Protein AF-A0A8B7PPU8-F1 (afdb_monomer_lite)

Foldseek 3Di:
DVQCVVWKDFALVQDPDPVVVVVVDDDDDDLLPQHDDLQACPFAQQHPDLPTQGRMATPPNFSNVNGNPHPPDGAPSRVLSVCSVVVVQVVCCVVLVVPSDALAPPSWTQDNVRFTDEAQQFDDRRSPDRNDHNVVSCCCVPAVVADEAADAQDKDWDPPAQWDDAQDWHKGKYKDFADFQKKKKKFWQDAAFDDQDPVRGPPAKWKWKDLERNDSDIDTDHGRRDDHGDMDIRPGGIIMITITHHRTDRHRTTIIGMHMDGDPDD

Structure (mmCIF, N/CA/C/O backbone):
data_AF-A0A8B7PPU8-F1
#
_entry.id   AF-A0A8B7PPU8-F1
#
loop_
_atom_site.group_PDB
_atom_site.id
_atom_site.type_symbol
_atom_site.label_atom_id
_atom_site.label_alt_id
_atom_site.label_comp_id
_atom_site.label_asym_id
_atom_site.label_entity_id
_atom_site.label_seq_id
_atom_site.pdbx_PDB_ins_code
_atom_site.Cartn_x
_atom_site.Cartn_y
_atom_site.Cartn_z
_atom_site.occupancy
_atom_site.B_iso_or_equiv
_atom_site.auth_seq_id
_atom_site.auth_comp_id
_atom_site.auth_asym_id
_atom_site.auth_atom_id
_atom_site.pdbx_PDB_model_num
ATOM 1 N N . MET A 1 1 ? -10.905 2.002 -19.572 1.00 50.41 1 MET A N 1
ATOM 2 C CA . MET A 1 1 ? -9.562 1.649 -19.120 1.00 50.41 1 MET A CA 1
ATOM 3 C C . MET A 1 1 ? -9.646 0.197 -18.734 1.00 50.41 1 MET A C 1
ATOM 5 O O . MET A 1 1 ? -9.973 -0.096 -17.598 1.00 50.41 1 MET A O 1
ATOM 9 N N . LEU A 1 2 ? -9.455 -0.700 -19.698 1.00 43.03 2 LEU A N 1
ATOM 10 C CA . LEU A 1 2 ? -9.564 -2.146 -19.472 1.00 43.03 2 LEU A CA 1
ATOM 11 C C . LEU A 1 2 ? -8.442 -2.706 -18.573 1.00 43.03 2 LEU A C 1
ATOM 13 O O . LEU A 1 2 ? -8.498 -3.865 -18.214 1.00 43.03 2 LEU A O 1
ATOM 17 N N . SER A 1 3 ? -7.456 -1.889 -18.176 1.00 61.31 3 SER A N 1
ATOM 18 C CA . SER A 1 3 ? -6.298 -2.326 -17.382 1.00 61.31 3 SER A CA 1
ATOM 19 C C . SER A 1 3 ? -6.280 -1.830 -15.928 1.00 61.31 3 SER A C 1
ATOM 21 O O . SER A 1 3 ? -5.503 -2.347 -15.137 1.00 61.31 3 SER A O 1
ATOM 23 N N . ARG A 1 4 ? -7.114 -0.854 -15.529 1.00 72.00 4 ARG A N 1
ATOM 24 C CA . ARG A 1 4 ? -7.131 -0.377 -14.125 1.00 72.00 4 ARG A CA 1
ATOM 25 C C . ARG A 1 4 ? -8.015 -1.222 -13.213 1.00 72.00 4 ARG A C 1
ATOM 27 O O . ARG A 1 4 ? -7.823 -1.195 -12.004 1.00 72.00 4 ARG A O 1
ATOM 34 N N . ASP A 1 5 ? -8.950 -1.972 -13.788 1.00 78.31 5 ASP A N 1
ATOM 35 C CA . ASP A 1 5 ? -9.894 -2.806 -13.038 1.00 78.31 5 ASP A CA 1
ATOM 36 C C . ASP A 1 5 ? -9.198 -3.929 -12.262 1.00 78.31 5 ASP A C 1
ATOM 38 O O . ASP A 1 5 ? -9.754 -4.433 -11.290 1.00 78.31 5 ASP A O 1
ATOM 42 N N . ASP A 1 6 ? -7.969 -4.287 -12.641 1.00 86.94 6 ASP A N 1
ATOM 43 C CA . ASP A 1 6 ? -7.142 -5.262 -11.931 1.00 86.94 6 ASP A CA 1
ATOM 44 C C . ASP A 1 6 ? -6.469 -4.685 -10.683 1.00 86.94 6 ASP A C 1
ATOM 46 O O . ASP A 1 6 ? -6.091 -5.444 -9.797 1.00 86.94 6 ASP A O 1
ATOM 50 N N . TYR A 1 7 ? -6.399 -3.358 -10.560 1.00 89.62 7 TYR A N 1
ATOM 51 C CA . TYR A 1 7 ? -5.649 -2.661 -9.508 1.00 89.62 7 TYR A CA 1
ATOM 52 C C . TYR A 1 7 ? -6.525 -1.765 -8.634 1.00 89.62 7 TYR A C 1
ATOM 54 O O . TYR A 1 7 ? -6.179 -1.471 -7.492 1.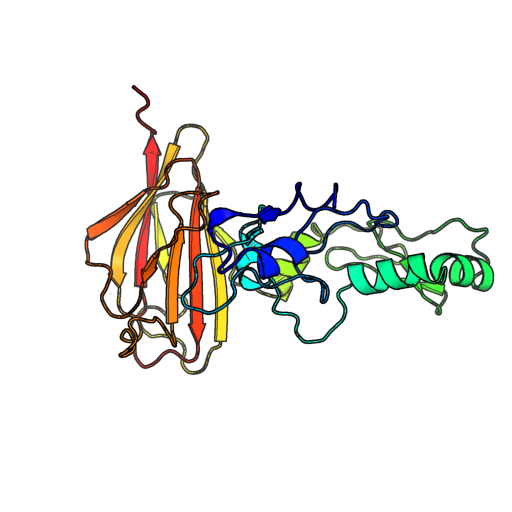00 89.62 7 TYR A O 1
ATOM 62 N N . LEU A 1 8 ? -7.675 -1.336 -9.148 1.00 90.00 8 LEU A N 1
ATOM 63 C CA . LEU A 1 8 ? -8.565 -0.400 -8.480 1.00 90.00 8 LEU A CA 1
ATOM 64 C C . LEU A 1 8 ? -9.994 -0.923 -8.434 1.00 90.00 8 LEU A C 1
ATOM 66 O O . LEU A 1 8 ? -10.461 -1.599 -9.349 1.00 90.00 8 LEU A O 1
ATOM 70 N N . VAL A 1 9 ? -10.715 -0.513 -7.397 1.00 89.44 9 VAL A N 1
ATOM 71 C CA . VAL A 1 9 ? -12.170 -0.627 -7.315 1.00 89.44 9 VAL A CA 1
ATOM 72 C C . VAL A 1 9 ? -12.765 0.768 -7.280 1.00 89.44 9 VAL A C 1
ATOM 74 O O . VAL A 1 9 ? -12.420 1.574 -6.422 1.00 89.44 9 VAL A O 1
ATOM 77 N N . VAL A 1 10 ? -13.650 1.060 -8.232 1.00 87.12 10 VAL A N 1
ATOM 78 C CA . VAL A 1 10 ? -14.350 2.345 -8.330 1.00 87.12 10 VAL A CA 1
ATOM 79 C C . VAL A 1 10 ? -15.771 2.177 -7.809 1.00 87.12 10 VAL A C 1
ATOM 81 O O . VAL A 1 10 ? -16.553 1.409 -8.367 1.00 87.12 10 VAL A O 1
ATOM 84 N N . ILE A 1 11 ? -16.117 2.919 -6.760 1.00 87.06 11 ILE A N 1
ATOM 85 C CA . ILE A 1 11 ? -17.424 2.847 -6.105 1.00 87.06 11 ILE A CA 1
ATOM 86 C C . ILE A 1 11 ? -18.298 3.962 -6.661 1.00 87.06 11 ILE A C 1
ATOM 88 O O . ILE A 1 11 ? -18.225 5.117 -6.245 1.00 87.06 11 ILE A O 1
ATOM 92 N N . GLY A 1 12 ? -19.118 3.599 -7.647 1.00 84.06 12 GLY A N 1
ATOM 93 C CA . GLY A 1 12 ? -19.946 4.533 -8.411 1.00 84.06 12 GLY A CA 1
ATOM 94 C C . GLY A 1 12 ? -20.910 5.375 -7.569 1.00 84.06 12 GLY A C 1
ATOM 95 O O . GLY A 1 12 ? -21.237 6.490 -7.980 1.00 84.06 12 GLY A O 1
ATOM 96 N N . ASP A 1 13 ? -21.337 4.853 -6.421 1.00 85.81 13 ASP A N 1
ATOM 97 C CA . ASP A 1 13 ? -22.329 5.482 -5.542 1.00 85.81 13 ASP A CA 1
ATOM 98 C C . ASP A 1 13 ? -21.708 6.528 -4.606 1.00 85.81 13 ASP A C 1
ATOM 100 O O . ASP A 1 13 ? -22.401 7.424 -4.135 1.00 85.81 13 ASP A O 1
ATOM 104 N N . ASN A 1 14 ? -20.385 6.485 -4.422 1.00 86.38 14 ASN A N 1
ATOM 105 C CA . ASN A 1 14 ? -19.645 7.415 -3.565 1.00 86.38 14 ASN A CA 1
ATOM 106 C C . ASN A 1 14 ? -19.240 8.707 -4.295 1.00 86.38 14 ASN A C 1
ATOM 108 O O . ASN A 1 14 ? -18.645 9.609 -3.701 1.00 86.38 14 ASN A O 1
ATOM 112 N N . PHE A 1 15 ? -19.549 8.825 -5.592 1.00 84.44 15 PHE A N 1
ATOM 113 C CA . PHE A 1 15 ? -19.294 10.053 -6.336 1.00 84.44 15 PHE A CA 1
ATOM 114 C C . PHE A 1 15 ? -20.278 11.156 -5.929 1.00 84.44 15 PHE A C 1
ATOM 116 O O . PHE A 1 15 ? -21.488 10.944 -5.989 1.00 84.44 15 PHE A O 1
ATOM 123 N N . PRO A 1 16 ? -19.798 12.377 -5.630 1.00 81.50 16 PRO A N 1
ATOM 124 C CA . PRO A 1 16 ? -20.660 13.473 -5.178 1.00 81.50 16 PRO A CA 1
ATOM 125 C C . PRO A 1 16 ? -21.643 13.959 -6.253 1.00 81.50 16 PRO A C 1
ATOM 127 O O . PRO A 1 16 ? -22.663 14.561 -5.934 1.00 81.50 16 PRO A O 1
ATOM 130 N N . ASN A 1 17 ? -21.347 13.732 -7.537 1.00 84.00 17 ASN A N 1
ATOM 131 C CA . ASN A 1 17 ? -22.283 13.967 -8.631 1.00 84.00 17 ASN A CA 1
ATOM 132 C C . ASN A 1 17 ? -21.908 13.163 -9.888 1.00 84.00 17 ASN A C 1
ATOM 134 O O . ASN A 1 17 ? -20.798 12.639 -10.028 1.00 84.00 17 ASN A O 1
ATOM 138 N N . LYS A 1 18 ? -22.851 13.108 -10.837 1.00 83.44 18 LYS A N 1
ATOM 139 C CA . LYS A 1 18 ? -22.691 12.395 -12.113 1.00 83.44 18 LYS A CA 1
ATOM 140 C C . LYS A 1 18 ? -21.574 12.971 -12.990 1.00 83.44 18 LYS A C 1
ATOM 142 O O . LYS A 1 18 ? -20.917 12.199 -13.677 1.00 83.44 18 LYS A O 1
ATOM 147 N N . THR A 1 19 ? -21.335 14.281 -12.957 1.00 82.44 19 THR A N 1
ATOM 148 C CA . THR A 1 19 ? -20.300 14.943 -13.770 1.00 82.44 19 THR A CA 1
ATOM 149 C C . THR A 1 19 ? -18.901 14.495 -13.363 1.00 82.44 19 THR A C 1
ATOM 151 O O . THR A 1 19 ? -18.100 14.120 -14.211 1.00 82.44 19 THR A O 1
ATOM 154 N N . ILE A 1 20 ? -18.611 14.434 -12.062 1.00 78.81 20 ILE A N 1
ATOM 155 C CA . ILE A 1 20 ? -17.320 13.937 -11.574 1.00 78.81 20 ILE A CA 1
ATOM 156 C C . ILE A 1 20 ? -17.167 12.460 -11.936 1.00 78.81 20 ILE A C 1
ATOM 158 O O . ILE A 1 20 ? -16.117 12.069 -12.437 1.00 78.81 20 ILE A O 1
ATOM 162 N N . ARG A 1 21 ? -18.228 11.655 -11.797 1.00 82.56 21 ARG A N 1
ATOM 163 C CA . ARG A 1 21 ? -18.223 10.243 -12.211 1.00 82.56 21 ARG A CA 1
ATOM 164 C C . ARG A 1 21 ? -17.903 10.058 -13.702 1.00 82.56 21 ARG A C 1
ATOM 166 O O . ARG A 1 21 ? -17.281 9.059 -14.060 1.00 82.56 21 ARG A O 1
ATOM 173 N N . GLN A 1 22 ? -18.273 11.002 -14.573 1.00 82.06 22 GLN A N 1
ATOM 174 C CA . GLN A 1 22 ? -17.952 10.931 -16.006 1.00 82.06 22 GLN A CA 1
ATOM 175 C C . GLN A 1 22 ? -16.440 10.958 -16.281 1.00 82.06 22 GLN A C 1
ATOM 177 O O . GLN A 1 22 ? -15.994 10.297 -17.218 1.00 82.06 22 GLN A O 1
ATOM 182 N N . ASN A 1 23 ? -15.636 11.610 -15.433 1.00 76.81 23 ASN A N 1
ATOM 183 C CA . ASN A 1 23 ? -14.171 11.626 -15.567 1.00 76.81 23 ASN A CA 1
ATOM 184 C C . ASN A 1 23 ? -13.529 10.242 -15.362 1.00 76.81 23 ASN A C 1
ATOM 186 O O . ASN A 1 23 ? -12.403 10.010 -15.793 1.00 76.81 23 ASN A O 1
ATOM 190 N N . TYR A 1 24 ? -14.258 9.306 -14.750 1.00 78.38 24 TYR A N 1
ATOM 191 C CA . TYR A 1 24 ? -13.806 7.941 -14.479 1.00 78.38 24 TYR A CA 1
ATOM 192 C C . TYR A 1 24 ? -14.401 6.930 -15.469 1.00 78.38 24 TYR A C 1
ATOM 194 O O . TYR A 1 24 ? -14.280 5.717 -15.283 1.00 78.38 24 TYR A O 1
ATOM 202 N N . GLN A 1 25 ? -15.040 7.407 -16.546 1.00 77.25 25 GLN A N 1
ATOM 203 C CA . GLN A 1 25 ? -15.537 6.538 -17.606 1.00 77.25 25 GLN A CA 1
ATOM 204 C C . GLN A 1 25 ? -14.397 5.777 -18.279 1.00 77.25 25 GLN A C 1
ATOM 206 O O . GLN A 1 25 ? -13.347 6.310 -18.647 1.00 77.25 25 GLN A O 1
ATOM 211 N N . LYS A 1 26 ? -14.636 4.485 -18.490 1.00 75.62 26 LYS A N 1
ATOM 212 C CA . LYS A 1 26 ? -13.665 3.598 -19.112 1.00 75.62 26 LYS A CA 1
ATOM 213 C C . LYS A 1 26 ? -13.524 3.946 -20.593 1.00 75.62 26 LYS A C 1
ATOM 215 O O . LYS A 1 26 ? -14.418 3.684 -21.381 1.00 75.62 26 LYS A O 1
ATOM 220 N N . ARG A 1 27 ? -12.341 4.426 -20.977 1.00 75.06 27 ARG A N 1
ATOM 221 C CA . ARG A 1 27 ? -11.916 4.515 -22.386 1.00 75.06 27 ARG A CA 1
ATOM 222 C C . ARG A 1 27 ? -10.872 3.447 -22.724 1.00 75.06 27 ARG A C 1
ATOM 224 O O . ARG A 1 27 ? -10.080 3.122 -21.834 1.00 75.06 27 ARG A O 1
ATOM 231 N N . PRO A 1 28 ? -10.877 2.848 -23.924 1.00 75.69 28 PRO A N 1
ATOM 232 C CA . PRO A 1 28 ? -9.769 2.001 -24.354 1.00 75.69 28 PRO A CA 1
ATOM 233 C C . PRO A 1 28 ? -8.485 2.839 -24.375 1.00 75.69 28 PRO A C 1
ATOM 235 O O . PRO A 1 28 ? -8.492 3.978 -24.839 1.00 75.69 28 PRO A O 1
ATOM 238 N N . THR A 1 29 ? -7.408 2.304 -23.807 1.00 75.81 29 THR A N 1
ATOM 239 C CA . THR A 1 29 ? -6.103 2.972 -23.725 1.00 75.81 29 THR A CA 1
ATOM 240 C C . THR A 1 29 ? -5.011 1.981 -24.089 1.00 75.81 29 THR A C 1
ATOM 242 O O . THR A 1 29 ? -5.133 0.791 -23.801 1.00 75.81 29 THR A O 1
ATOM 245 N N . ILE A 1 30 ? -3.946 2.476 -24.716 1.00 81.75 30 ILE A N 1
ATOM 246 C CA . ILE A 1 30 ? -2.728 1.709 -24.973 1.00 81.75 30 ILE A CA 1
ATOM 247 C C . ILE A 1 30 ? -1.762 2.027 -23.836 1.00 81.75 30 ILE A C 1
ATOM 249 O O . ILE A 1 30 ? -1.414 3.187 -23.632 1.00 81.75 30 ILE A O 1
ATOM 253 N N . ASN A 1 31 ? -1.341 1.002 -23.099 1.00 83.25 31 ASN A N 1
ATOM 254 C CA . ASN A 1 31 ? -0.443 1.169 -21.954 1.00 83.25 31 ASN A CA 1
ATOM 255 C C . ASN A 1 31 ? 1.034 0.928 -22.304 1.00 83.25 31 ASN A C 1
ATOM 257 O O . ASN A 1 31 ? 1.879 1.015 -21.423 1.00 83.25 31 ASN A O 1
ATOM 261 N N . PHE A 1 32 ? 1.351 0.633 -23.572 1.00 89.12 32 PHE A N 1
ATOM 262 C CA . PHE A 1 32 ? 2.722 0.438 -24.070 1.00 89.12 32 PHE A CA 1
ATOM 263 C C . PHE A 1 32 ? 3.548 -0.578 -23.259 1.00 89.12 32 PHE A C 1
ATOM 265 O O . PHE A 1 32 ? 4.744 -0.380 -23.061 1.00 89.12 32 PHE A O 1
ATOM 272 N N . ASP A 1 33 ? 2.896 -1.643 -22.778 1.00 88.25 33 ASP A N 1
ATOM 273 C CA . ASP A 1 33 ? 3.498 -2.668 -21.908 1.00 88.25 33 ASP A CA 1
ATOM 274 C C . ASP A 1 33 ? 4.121 -2.105 -20.612 1.00 88.25 33 ASP A C 1
ATOM 276 O O . ASP A 1 33 ? 5.034 -2.672 -20.016 1.00 88.25 33 ASP A O 1
ATOM 280 N N . VAL A 1 34 ? 3.630 -0.947 -20.159 1.00 91.81 34 VAL A N 1
ATOM 281 C CA . VAL A 1 34 ? 3.987 -0.375 -18.863 1.00 91.81 34 VAL A CA 1
ATOM 282 C C . VAL A 1 34 ? 2.936 -0.801 -17.836 1.00 91.81 34 VAL A C 1
ATOM 284 O O . VAL A 1 34 ? 1.744 -0.542 -18.045 1.00 91.81 34 VAL A O 1
ATOM 287 N N . PRO A 1 35 ? 3.341 -1.458 -16.733 1.00 91.31 35 PRO A N 1
ATOM 288 C CA . PRO A 1 35 ? 2.417 -1.898 -15.699 1.00 91.31 35 PRO A CA 1
ATOM 289 C C . PRO A 1 35 ? 1.774 -0.708 -14.983 1.00 91.31 35 PRO A C 1
ATOM 291 O O . PRO A 1 35 ? 2.284 0.415 -14.987 1.00 91.31 35 PRO A O 1
ATOM 294 N N . TYR A 1 36 ? 0.635 -0.969 -14.348 1.00 90.69 36 TYR A N 1
ATOM 295 C CA . TYR A 1 36 ? -0.040 0.032 -13.538 1.00 90.69 36 TYR A CA 1
ATOM 296 C C . TYR A 1 36 ? 0.812 0.426 -12.323 1.00 90.69 36 TYR A C 1
ATOM 298 O O . TYR A 1 36 ? 1.407 -0.427 -11.667 1.00 90.69 36 TYR A O 1
ATOM 306 N N . ASP A 1 37 ? 0.829 1.718 -12.004 1.00 91.25 37 ASP A N 1
ATOM 307 C CA . ASP A 1 37 ? 1.628 2.280 -10.921 1.00 91.25 37 ASP A CA 1
ATOM 308 C C . ASP A 1 37 ? 0.759 3.145 -10.007 1.00 91.25 37 ASP A C 1
ATOM 310 O O . ASP A 1 37 ? 0.320 4.235 -10.382 1.00 91.25 37 ASP A O 1
ATOM 314 N N . TYR A 1 38 ? 0.540 2.658 -8.783 1.00 91.19 38 TYR A N 1
ATOM 315 C CA . TYR A 1 38 ? -0.220 3.360 -7.747 1.00 91.19 38 TYR A CA 1
ATOM 316 C C . TYR A 1 38 ? 0.398 4.706 -7.352 1.00 91.19 38 TYR A C 1
ATOM 318 O O . TYR A 1 38 ? -0.306 5.571 -6.840 1.00 91.19 38 TYR A O 1
ATOM 326 N N . SER A 1 39 ? 1.701 4.879 -7.581 1.00 89.25 39 SER A N 1
ATOM 327 C CA . SER A 1 39 ? 2.460 6.079 -7.235 1.00 89.25 39 SER A CA 1
ATOM 328 C C . SER A 1 39 ? 2.589 7.078 -8.387 1.00 89.25 39 SER A C 1
ATOM 330 O O . SER A 1 39 ? 3.298 8.079 -8.256 1.00 89.25 39 SER A O 1
ATOM 332 N N . SER A 1 40 ? 1.926 6.807 -9.513 1.00 90.12 40 SER A N 1
ATOM 333 C CA . SER A 1 40 ? 1.961 7.658 -10.693 1.00 90.12 40 SER A CA 1
ATOM 334 C C . SER A 1 40 ? 1.413 9.063 -10.417 1.00 90.12 40 SER A C 1
ATOM 336 O O . SER A 1 40 ? 0.361 9.213 -9.803 1.00 90.12 40 SER A O 1
ATOM 338 N N . VAL A 1 41 ? 2.035 10.095 -11.002 1.00 88.62 41 VAL A N 1
ATOM 339 C CA . VAL A 1 41 ? 1.486 11.470 -11.005 1.00 88.62 41 VAL A CA 1
ATOM 340 C C . VAL A 1 41 ? 0.146 11.575 -11.747 1.00 88.62 41 VAL A C 1
ATOM 342 O O . VAL A 1 41 ? -0.624 12.507 -11.545 1.00 88.62 41 VAL A O 1
ATOM 345 N N . LEU A 1 42 ? -0.152 10.607 -12.617 1.00 85.38 42 LEU A N 1
ATOM 346 C CA . LEU A 1 42 ? -1.406 10.523 -13.366 1.00 85.38 42 LEU A CA 1
ATOM 347 C C . LEU A 1 42 ? -2.513 9.816 -12.568 1.00 85.38 42 LEU A C 1
ATOM 349 O O . LEU A 1 42 ? -3.611 9.602 -13.094 1.00 85.38 42 LEU A O 1
ATOM 353 N N . GLN A 1 43 ? -2.219 9.399 -11.333 1.00 87.31 43 GLN A N 1
ATOM 354 C CA . GLN A 1 43 ? -3.179 8.741 -10.469 1.00 87.31 43 GLN A CA 1
ATOM 355 C C . GLN A 1 43 ? -4.118 9.766 -9.832 1.00 87.31 43 GLN A C 1
ATOM 357 O O . GLN A 1 43 ? -3.683 10.722 -9.201 1.00 87.31 43 GLN A O 1
ATOM 362 N N . TYR A 1 44 ? -5.425 9.541 -9.968 1.00 84.44 44 TYR A N 1
ATOM 363 C CA . TYR A 1 44 ? -6.426 10.362 -9.289 1.00 84.44 44 TYR A CA 1
ATOM 364 C C . TYR A 1 44 ? -6.438 10.080 -7.785 1.00 84.44 44 TYR A C 1
ATOM 366 O O . TYR A 1 44 ? -6.185 8.947 -7.356 1.00 84.44 44 TYR A O 1
ATOM 374 N N . TYR A 1 45 ? -6.816 11.100 -7.013 1.00 85.88 45 TYR A N 1
ATOM 375 C CA . TYR A 1 45 ? -7.211 10.933 -5.619 1.00 85.88 45 TYR A CA 1
ATOM 376 C C . TYR A 1 45 ? -8.351 9.923 -5.495 1.00 85.88 45 TYR A C 1
ATOM 378 O O . TYR A 1 45 ? -9.117 9.671 -6.429 1.00 85.88 45 TYR A O 1
ATOM 386 N N . ASP A 1 46 ? -8.440 9.337 -4.315 1.00 86.19 46 ASP A N 1
ATOM 387 C CA . ASP A 1 46 ? -9.423 8.327 -3.958 1.00 86.19 46 ASP A CA 1
ATOM 388 C C . ASP A 1 46 ? -10.675 8.891 -3.284 1.00 86.19 46 ASP A C 1
ATOM 390 O O . ASP A 1 46 ? -11.703 8.217 -3.171 1.00 86.19 46 ASP A O 1
ATOM 394 N N . VAL A 1 47 ? -10.592 10.155 -2.883 1.00 82.06 47 VAL A N 1
ATOM 395 C CA . VAL A 1 47 ? -11.647 10.927 -2.249 1.00 82.06 47 VAL A CA 1
ATOM 396 C C . VAL A 1 47 ? -11.739 12.314 -2.891 1.00 82.06 47 VAL A C 1
ATOM 398 O O . VAL A 1 47 ? -10.806 12.791 -3.535 1.00 82.06 47 VAL A O 1
ATOM 401 N N . PHE A 1 48 ? -12.904 12.957 -2.799 1.00 72.75 48 PHE A N 1
ATOM 402 C CA . PHE A 1 48 ? -13.116 14.305 -3.347 1.00 72.75 48 PHE A CA 1
ATOM 403 C C . PHE A 1 48 ? -12.774 15.380 -2.309 1.00 72.75 48 PHE A C 1
ATOM 405 O O . PHE A 1 48 ? -12.229 16.428 -2.635 1.00 72.75 48 PHE A O 1
ATOM 412 N N . SER A 1 49 ? -13.097 15.099 -1.051 1.00 68.75 49 SER A N 1
ATOM 413 C CA . SER A 1 49 ? -12.794 15.910 0.123 1.00 68.75 49 SER A CA 1
ATOM 414 C C . SER A 1 49 ? -12.739 14.997 1.342 1.00 68.75 49 SER A C 1
ATOM 416 O O . SER A 1 49 ? -13.387 13.955 1.344 1.00 68.75 49 SER A O 1
ATOM 418 N N . ASP A 1 50 ? -12.074 15.414 2.420 1.00 64.25 50 ASP A N 1
ATOM 419 C CA . ASP A 1 50 ? -11.921 14.627 3.663 1.00 64.25 50 ASP A CA 1
ATOM 420 C C . ASP A 1 50 ? -13.238 14.187 4.350 1.00 64.25 50 ASP A C 1
ATOM 422 O O . ASP A 1 50 ? -13.208 13.536 5.392 1.00 64.25 50 ASP A O 1
ATOM 426 N N . THR A 1 51 ? -14.396 14.588 3.821 1.00 62.94 51 THR A N 1
ATOM 427 C CA . THR A 1 51 ? -15.743 14.243 4.308 1.00 62.94 51 THR A CA 1
ATOM 428 C C . THR A 1 51 ? -16.468 13.205 3.481 1.00 62.94 51 THR A C 1
ATOM 430 O O . THR A 1 51 ? -17.509 12.724 3.918 1.00 62.94 51 THR A O 1
ATOM 433 N N . ASN A 1 52 ? -15.999 12.935 2.269 1.00 70.12 52 ASN A N 1
ATOM 434 C CA . ASN A 1 52 ? -16.722 12.073 1.353 1.00 70.12 52 ASN A CA 1
ATOM 435 C C . ASN A 1 52 ? -16.228 10.639 1.523 1.00 70.12 52 ASN A C 1
ATOM 437 O O . ASN A 1 52 ? -15.042 10.438 1.789 1.00 70.12 52 ASN A O 1
ATOM 441 N N . PRO A 1 53 ? -17.104 9.639 1.349 1.00 78.06 53 PRO A N 1
ATOM 442 C CA . PRO A 1 53 ? -16.642 8.267 1.270 1.00 78.06 53 PRO A CA 1
ATOM 443 C C . PRO A 1 53 ? -15.688 8.117 0.073 1.00 78.06 53 PRO A C 1
ATOM 445 O O . PRO A 1 53 ? -15.788 8.839 -0.928 1.00 78.06 53 PRO A O 1
ATOM 448 N N . ARG A 1 54 ? -14.743 7.179 0.173 1.00 86.00 54 ARG A N 1
ATOM 449 C CA . ARG A 1 54 ? -13.758 6.930 -0.884 1.00 86.00 54 ARG A CA 1
ATOM 450 C C . ARG A 1 54 ? -14.510 6.377 -2.086 1.00 86.00 54 ARG A C 1
ATOM 452 O O . ARG A 1 54 ? -15.251 5.401 -1.966 1.00 86.00 54 ARG A O 1
ATOM 459 N N . TYR A 1 55 ? -14.335 6.989 -3.249 1.00 87.00 55 TYR A N 1
ATOM 460 C CA . TYR A 1 55 ? -14.903 6.489 -4.504 1.00 87.00 55 TYR A CA 1
ATOM 461 C C . TYR A 1 55 ? -13.912 5.613 -5.272 1.00 87.00 55 TYR A C 1
ATOM 463 O O . TYR A 1 55 ? -14.280 5.025 -6.290 1.00 87.00 55 TYR A O 1
ATOM 471 N N . MET A 1 56 ? -12.667 5.512 -4.804 1.00 88.31 56 MET A N 1
ATOM 472 C CA . MET A 1 56 ? -11.660 4.619 -5.361 1.00 88.31 56 MET A CA 1
ATOM 473 C C . MET A 1 56 ? -10.915 3.894 -4.246 1.00 88.31 56 MET A C 1
ATOM 475 O O . MET A 1 56 ? -10.506 4.498 -3.263 1.00 88.31 56 MET A O 1
ATOM 479 N N . LEU A 1 57 ? -10.727 2.594 -4.401 1.00 90.19 57 LEU A N 1
ATOM 480 C CA . LEU A 1 57 ? -9.976 1.764 -3.469 1.00 90.19 57 LEU A CA 1
ATOM 481 C C . LEU A 1 57 ? -8.856 1.064 -4.226 1.00 90.19 57 LEU A C 1
ATOM 483 O O . LEU A 1 57 ? -9.082 0.582 -5.340 1.00 90.19 57 LEU A O 1
ATOM 487 N N . THR A 1 58 ? -7.669 0.977 -3.633 1.00 92.56 58 THR A N 1
ATOM 488 C CA . THR A 1 58 ? -6.610 0.125 -4.179 1.00 92.56 58 THR A CA 1
ATOM 489 C C . THR A 1 58 ? -6.895 -1.333 -3.843 1.00 92.56 58 THR A C 1
ATOM 491 O O . THR A 1 58 ? -7.319 -1.658 -2.734 1.00 92.56 58 THR A O 1
ATOM 494 N N . LYS A 1 59 ? -6.655 -2.238 -4.797 1.00 92.44 59 LYS A N 1
ATOM 495 C CA . LYS A 1 59 ? -6.661 -3.676 -4.500 1.00 92.44 59 LYS A CA 1
ATOM 496 C C . LYS A 1 59 ? -5.435 -4.077 -3.692 1.00 92.44 59 LYS A C 1
ATOM 498 O O . LYS A 1 59 ? -5.540 -4.905 -2.797 1.00 92.44 59 LYS A O 1
ATOM 503 N N . ASP A 1 60 ? -4.291 -3.454 -3.971 1.00 93.81 60 ASP A N 1
ATOM 504 C CA . ASP A 1 60 ? -3.168 -3.464 -3.038 1.00 93.81 60 ASP A CA 1
ATOM 505 C C . ASP A 1 60 ? -3.378 -2.355 -2.000 1.00 93.81 60 ASP A C 1
ATOM 507 O O . ASP A 1 60 ? -3.008 -1.196 -2.204 1.00 93.81 60 ASP A O 1
ATOM 511 N N . VAL A 1 61 ? -4.037 -2.701 -0.895 1.00 93.62 61 VAL A N 1
ATOM 512 C CA . VAL A 1 61 ? -4.472 -1.762 0.158 1.00 93.62 61 VAL A CA 1
ATOM 513 C C . VAL A 1 61 ? -3.320 -0.976 0.779 1.00 93.62 61 VAL A C 1
ATOM 515 O O . VAL A 1 61 ? -3.523 0.121 1.293 1.00 93.62 61 VAL A O 1
ATOM 518 N N . ARG A 1 62 ? -2.087 -1.478 0.664 1.00 95.25 62 ARG A N 1
ATOM 519 C CA . ARG A 1 62 ? -0.872 -0.801 1.132 1.00 95.25 62 ARG A CA 1
ATOM 520 C C . ARG A 1 62 ? -0.667 0.559 0.457 1.00 95.25 62 ARG A C 1
ATOM 522 O O . ARG A 1 62 ? -0.045 1.432 1.054 1.00 95.25 62 ARG A O 1
ATOM 529 N N . PHE A 1 63 ? -1.236 0.746 -0.738 1.00 93.94 63 PHE A N 1
ATOM 530 C CA . PHE A 1 63 ? -1.125 1.959 -1.547 1.00 93.94 63 PHE A CA 1
ATOM 531 C C . PHE A 1 63 ? -2.262 2.977 -1.379 1.00 93.94 63 PHE A C 1
ATOM 533 O O . PHE A 1 63 ? -2.276 3.986 -2.088 1.00 93.94 63 PHE A O 1
ATOM 540 N N . GLN A 1 64 ? -3.226 2.746 -0.481 1.00 91.62 64 GLN A N 1
ATOM 541 C CA . GLN A 1 64 ? -4.411 3.607 -0.387 1.00 91.62 64 GLN A CA 1
ATOM 542 C C . GLN A 1 64 ? -4.048 5.081 -0.120 1.00 91.62 64 GLN A C 1
ATOM 544 O O . GLN A 1 64 ? -4.604 5.970 -0.757 1.00 91.62 64 GLN A O 1
ATOM 549 N N . TYR A 1 65 ? -3.068 5.357 0.749 1.00 88.75 65 TYR A N 1
ATOM 550 C CA . TYR A 1 65 ? -2.623 6.727 1.054 1.00 88.75 65 TYR A CA 1
ATOM 551 C C . TYR A 1 65 ? -1.720 7.361 -0.015 1.00 88.75 65 TYR A C 1
ATOM 553 O O . TYR A 1 65 ? -1.449 8.557 0.042 1.00 88.75 65 TYR A O 1
ATOM 561 N N . GLN A 1 66 ? -1.232 6.578 -0.974 1.00 87.94 66 GLN A N 1
ATOM 562 C CA . GLN A 1 66 ? -0.367 7.032 -2.061 1.00 87.94 66 GLN A CA 1
ATOM 563 C C . GLN A 1 66 ? -1.188 7.513 -3.264 1.00 87.94 66 GLN A C 1
ATOM 565 O O . GLN A 1 66 ? -0.654 8.178 -4.151 1.00 87.94 66 GLN A O 1
ATOM 570 N N . MET A 1 67 ? -2.488 7.207 -3.291 1.00 87.06 67 MET A N 1
ATOM 571 C CA . MET A 1 67 ? -3.400 7.606 -4.355 1.00 87.06 67 MET A CA 1
ATOM 572 C C . MET A 1 67 ? -3.517 9.128 -4.472 1.00 87.06 67 MET A C 1
ATOM 574 O O . MET A 1 67 ? -3.953 9.805 -3.546 1.00 87.06 67 MET A O 1
ATOM 578 N N . GLY A 1 68 ? -3.141 9.679 -5.628 1.00 80.69 68 GLY A N 1
ATOM 579 C CA . GLY A 1 68 ? -3.203 11.120 -5.909 1.00 80.69 68 GLY A CA 1
ATOM 580 C C . GLY A 1 68 ? -2.187 11.977 -5.144 1.00 80.69 68 GLY A C 1
ATOM 581 O O . GLY A 1 68 ? -1.957 13.129 -5.500 1.00 80.69 68 GLY A O 1
ATOM 582 N N . SER A 1 69 ? -1.511 11.426 -4.137 1.00 70.81 69 SER A N 1
ATOM 583 C CA . SER A 1 69 ? -0.475 12.100 -3.354 1.00 70.81 69 SER A CA 1
ATOM 584 C C . SER A 1 69 ? 0.902 11.983 -4.012 1.00 70.81 69 SER A C 1
ATOM 586 O O . SER A 1 69 ? 1.846 11.467 -3.413 1.00 70.81 69 SER A O 1
ATOM 588 N N . SER A 1 70 ? 1.035 12.461 -5.255 1.00 67.19 70 SER A N 1
ATOM 589 C CA . SER A 1 70 ? 2.359 12.600 -5.869 1.00 67.19 70 SER A CA 1
ATOM 590 C C . SER A 1 70 ? 3.150 13.691 -5.147 1.00 67.19 70 SER A C 1
ATOM 592 O O . SER A 1 70 ? 2.622 14.772 -4.894 1.00 67.19 70 SER A O 1
ATOM 594 N N . ASP A 1 71 ? 4.432 13.454 -4.911 1.00 69.94 71 ASP A N 1
ATOM 595 C CA . ASP A 1 71 ? 5.417 14.449 -4.465 1.00 69.94 71 ASP A CA 1
ATOM 596 C C . ASP A 1 71 ? 5.778 15.472 -5.566 1.00 69.94 71 ASP A C 1
ATOM 598 O O . ASP A 1 71 ? 6.718 16.247 -5.422 1.00 69.94 71 ASP A O 1
ATOM 602 N N . GLY A 1 72 ? 5.027 15.483 -6.674 1.00 73.81 72 GLY A N 1
ATOM 603 C CA . GLY A 1 72 ? 5.295 1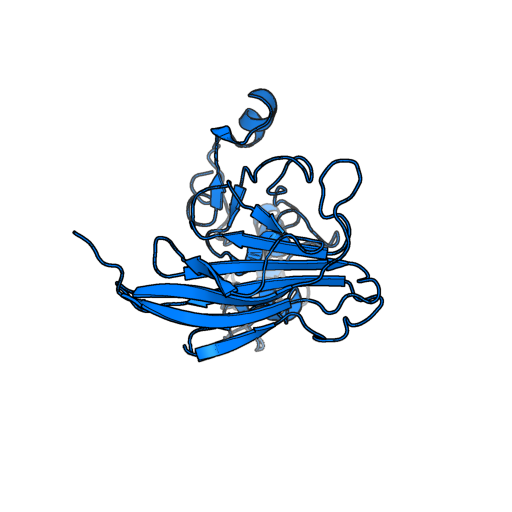6.291 -7.861 1.00 73.81 72 GLY A CA 1
ATOM 604 C C . GLY A 1 72 ? 6.315 15.663 -8.812 1.00 73.81 72 GLY A C 1
ATOM 605 O O . GLY A 1 72 ? 6.559 16.221 -9.882 1.00 73.81 72 GLY A O 1
ATOM 606 N N . HIS A 1 73 ? 6.888 14.504 -8.474 1.00 83.62 73 HIS A N 1
ATOM 607 C CA . HIS A 1 73 ? 7.852 13.816 -9.323 1.00 83.62 73 HIS A CA 1
ATOM 608 C C . HIS A 1 73 ? 7.198 12.723 -10.172 1.00 83.62 73 HIS A C 1
ATOM 610 O O . HIS A 1 73 ? 6.236 12.060 -9.778 1.00 83.62 73 HIS A O 1
ATOM 616 N N . LEU A 1 74 ? 7.748 12.521 -11.372 1.00 89.69 74 LEU A N 1
ATOM 617 C CA . LEU A 1 74 ? 7.372 11.395 -12.217 1.00 89.69 74 LEU A CA 1
ATOM 618 C C . LEU A 1 74 ? 7.880 10.105 -11.580 1.00 89.69 74 LEU A C 1
ATOM 620 O O . LEU A 1 74 ? 9.064 9.975 -11.270 1.00 89.69 74 LEU A O 1
ATOM 624 N N . SER A 1 75 ? 6.990 9.129 -11.437 1.00 92.25 75 SER A N 1
ATOM 625 C CA . SER A 1 75 ? 7.395 7.788 -11.050 1.00 92.25 75 SER A CA 1
ATOM 626 C C . SER A 1 75 ? 8.229 7.124 -12.151 1.00 92.25 75 SER A C 1
ATOM 628 O O . SER A 1 75 ? 8.218 7.538 -13.317 1.00 92.25 75 SER A O 1
ATOM 630 N N . PHE A 1 76 ? 8.917 6.035 -11.801 1.00 95.25 76 PHE A N 1
ATOM 631 C CA . PHE A 1 76 ? 9.669 5.245 -12.776 1.00 95.25 76 PHE A CA 1
ATOM 632 C C . PHE A 1 76 ? 8.779 4.780 -13.942 1.00 95.25 76 PHE A C 1
ATOM 634 O O . PHE A 1 76 ? 9.163 4.912 -15.105 1.00 95.25 76 PHE A O 1
ATOM 641 N N . MET A 1 77 ? 7.565 4.298 -13.651 1.00 94.94 77 MET A N 1
ATOM 642 C CA . MET A 1 77 ? 6.641 3.855 -14.698 1.00 94.94 77 MET A CA 1
ATOM 643 C C . MET A 1 77 ? 6.115 5.022 -15.534 1.00 94.94 77 MET A C 1
ATOM 645 O O . MET A 1 77 ? 5.894 4.855 -16.731 1.00 94.94 77 MET A O 1
ATOM 649 N N . ASN A 1 78 ? 5.995 6.231 -14.974 1.00 93.50 78 ASN A N 1
ATOM 650 C CA . ASN A 1 78 ? 5.694 7.411 -15.781 1.00 93.50 78 ASN A CA 1
ATOM 651 C C . ASN A 1 78 ? 6.818 7.770 -16.749 1.00 93.50 78 ASN A C 1
ATOM 653 O O . ASN A 1 78 ? 6.540 7.997 -17.926 1.00 93.50 78 ASN A O 1
ATOM 657 N N . LEU A 1 79 ? 8.071 7.767 -16.294 1.00 94.19 79 LEU A N 1
ATOM 658 C CA . LEU A 1 79 ? 9.224 8.007 -17.166 1.00 94.19 79 LEU A CA 1
ATOM 659 C C . LEU A 1 79 ? 9.314 6.950 -18.270 1.00 94.19 79 LEU A C 1
ATOM 661 O O . LEU A 1 79 ? 9.485 7.288 -19.442 1.00 94.19 79 LEU A O 1
ATOM 665 N N . LYS A 1 80 ? 9.119 5.675 -17.918 1.00 95.06 80 LYS A N 1
ATOM 666 C CA . LYS A 1 80 ? 9.078 4.580 -18.889 1.00 95.06 80 LYS A CA 1
ATOM 667 C C . LYS A 1 80 ? 7.964 4.778 -19.919 1.00 95.06 80 LYS A C 1
ATOM 669 O O . LYS A 1 80 ? 8.222 4.659 -21.114 1.00 95.06 80 LYS A O 1
ATOM 674 N N . LEU A 1 81 ? 6.752 5.112 -19.476 1.00 94.12 81 LEU A N 1
ATOM 675 C CA . LEU A 1 81 ? 5.612 5.356 -20.360 1.00 94.12 81 LEU A CA 1
ATOM 676 C C . LEU A 1 81 ? 5.891 6.500 -21.340 1.00 94.12 81 LEU A C 1
ATOM 678 O O . LEU A 1 81 ? 5.663 6.338 -22.536 1.00 94.12 81 LEU A O 1
ATOM 682 N N . VAL A 1 82 ? 6.438 7.621 -20.863 1.00 93.06 82 VAL A N 1
ATOM 683 C CA . VAL A 1 82 ? 6.813 8.756 -21.723 1.00 93.06 82 VAL A CA 1
ATOM 684 C C . VAL A 1 82 ? 7.882 8.348 -22.737 1.00 93.06 82 VAL A C 1
ATOM 686 O O . VAL A 1 82 ? 7.732 8.649 -23.920 1.00 93.06 82 VAL A O 1
ATOM 689 N N . ASN A 1 83 ? 8.908 7.599 -22.316 1.00 93.31 83 ASN A N 1
ATOM 690 C CA . ASN A 1 83 ? 9.939 7.096 -23.226 1.00 93.31 83 ASN A CA 1
ATOM 691 C C . ASN A 1 83 ? 9.353 6.213 -24.333 1.00 93.31 83 ASN A C 1
ATOM 693 O O . ASN A 1 83 ? 9.769 6.340 -25.481 1.00 93.31 83 ASN A O 1
ATOM 697 N N . ARG A 1 84 ? 8.376 5.353 -24.016 1.00 92.62 84 ARG A N 1
ATOM 698 C CA . ARG A 1 84 ? 7.696 4.509 -25.013 1.00 92.62 84 ARG A CA 1
ATOM 699 C C . ARG A 1 84 ? 6.813 5.334 -25.954 1.00 92.62 84 ARG A C 1
ATOM 701 O O . ARG A 1 84 ? 6.866 5.130 -27.164 1.00 92.62 84 ARG A O 1
ATOM 708 N N . ILE A 1 85 ? 6.042 6.289 -25.425 1.00 92.75 85 ILE A N 1
ATOM 709 C CA . ILE A 1 85 ? 5.165 7.166 -26.225 1.00 92.75 85 ILE A CA 1
ATOM 710 C C . ILE A 1 85 ? 5.982 7.991 -27.223 1.00 92.75 85 ILE A C 1
ATOM 712 O O . ILE A 1 85 ? 5.629 8.069 -28.398 1.00 92.75 85 ILE A O 1
ATOM 716 N N . LEU A 1 86 ? 7.091 8.579 -26.771 1.00 93.06 86 LEU A N 1
ATOM 717 C CA . LEU A 1 86 ? 7.970 9.405 -27.602 1.00 93.06 86 LEU A CA 1
ATOM 718 C C . LEU A 1 86 ? 8.992 8.584 -28.406 1.00 93.06 86 LEU A C 1
ATOM 720 O O . LEU A 1 86 ? 9.804 9.158 -29.126 1.00 93.06 86 LEU A O 1
ATOM 724 N N . SER A 1 87 ? 8.957 7.248 -28.307 1.00 93.31 87 SER A N 1
ATOM 725 C CA . SER A 1 87 ? 9.919 6.331 -28.940 1.00 93.31 87 SER A CA 1
ATOM 726 C C . SER A 1 87 ? 11.391 6.613 -28.582 1.00 93.31 87 SER A C 1
ATOM 728 O O . SER A 1 87 ? 12.304 6.302 -29.354 1.00 93.31 87 SER A O 1
ATOM 730 N N . CYS A 1 88 ? 11.641 7.202 -27.408 1.00 92.69 88 CYS A N 1
ATOM 731 C CA . CYS A 1 88 ? 12.987 7.448 -26.892 1.00 92.69 88 CYS A CA 1
ATOM 732 C C . CYS A 1 88 ? 13.725 6.138 -26.600 1.00 92.69 88 CYS A C 1
ATOM 734 O O . CYS A 1 88 ? 14.935 6.072 -26.766 1.00 92.69 88 CYS A O 1
ATOM 736 N N . ASP A 1 89 ? 13.004 5.084 -26.218 1.00 90.12 89 ASP A N 1
ATOM 737 C CA . ASP A 1 89 ? 13.539 3.729 -26.068 1.00 90.12 89 ASP A CA 1
ATOM 738 C C . ASP A 1 89 ? 14.190 3.232 -27.371 1.00 90.12 89 ASP A C 1
ATOM 740 O O . ASP A 1 89 ? 15.357 2.847 -27.376 1.00 90.12 89 ASP A O 1
ATOM 744 N N . LYS A 1 90 ? 13.483 3.332 -28.503 1.00 91.81 90 LYS A N 1
ATOM 745 C CA . LYS A 1 90 ? 13.996 2.944 -29.825 1.00 91.81 90 LYS A CA 1
ATOM 746 C C . LYS A 1 90 ? 15.173 3.816 -30.251 1.00 91.81 90 LYS A C 1
ATOM 748 O O . LYS A 1 90 ? 16.159 3.306 -30.783 1.00 91.81 90 LYS A O 1
ATOM 753 N N . LEU A 1 91 ? 15.079 5.124 -30.007 1.00 94.06 91 LEU A N 1
ATOM 754 C CA . LEU A 1 91 ? 16.158 6.063 -30.304 1.00 94.06 91 LEU A CA 1
ATOM 755 C C . LEU A 1 91 ? 17.424 5.728 -29.504 1.00 94.06 91 LEU A C 1
ATOM 757 O O . LEU A 1 91 ? 18.506 5.669 -30.082 1.00 94.06 91 LEU A O 1
ATOM 761 N N . ASN A 1 92 ? 17.289 5.447 -28.207 1.00 94.88 92 ASN A N 1
ATOM 762 C CA . ASN A 1 92 ? 18.407 5.064 -27.350 1.00 94.88 92 ASN A CA 1
ATOM 763 C C . ASN A 1 92 ? 19.020 3.737 -27.808 1.00 94.88 92 ASN A C 1
ATOM 765 O O . ASN A 1 92 ? 20.236 3.654 -27.940 1.00 94.88 92 ASN A O 1
ATOM 769 N N . LEU A 1 93 ? 18.209 2.722 -28.134 1.00 94.62 93 LEU A N 1
ATOM 770 C CA . LEU A 1 93 ? 18.720 1.447 -28.655 1.00 94.62 93 LEU A CA 1
ATOM 771 C C . LEU A 1 93 ? 19.541 1.641 -29.930 1.00 94.62 93 LEU A C 1
ATOM 773 O O . LEU A 1 93 ? 20.622 1.068 -30.056 1.00 94.62 93 LEU A O 1
ATOM 777 N N . LYS A 1 94 ? 19.063 2.481 -30.853 1.00 94.44 94 LYS A N 1
ATOM 778 C CA . LYS A 1 94 ? 19.791 2.817 -32.080 1.00 94.44 94 LYS A CA 1
ATOM 779 C C . LYS A 1 94 ? 21.097 3.559 -31.781 1.00 94.44 94 LYS A C 1
ATOM 781 O O . LYS A 1 94 ? 22.147 3.146 -32.262 1.00 94.44 94 LYS A O 1
ATOM 786 N N . ASN A 1 95 ? 21.042 4.623 -30.981 1.00 94.81 95 ASN A N 1
ATOM 787 C CA . ASN A 1 95 ? 22.206 5.460 -30.668 1.00 94.81 95 ASN A CA 1
ATOM 788 C C . ASN A 1 95 ? 23.290 4.694 -29.900 1.00 94.81 95 ASN A C 1
ATOM 790 O O . ASN A 1 95 ? 24.472 4.989 -30.038 1.00 94.81 95 ASN A O 1
ATOM 794 N N . CYS A 1 96 ? 22.887 3.691 -29.125 1.00 94.94 96 CYS A N 1
ATOM 795 C CA . CYS A 1 96 ? 23.778 2.846 -28.342 1.00 94.94 96 CYS A CA 1
ATOM 796 C C . CYS A 1 96 ? 24.196 1.551 -29.060 1.00 94.94 96 CYS A C 1
ATOM 798 O O . CYS A 1 96 ? 24.787 0.678 -28.423 1.00 94.94 96 CYS A O 1
ATOM 800 N N . GLY A 1 97 ? 23.869 1.393 -30.350 1.00 94.12 97 GLY A N 1
ATOM 801 C CA . GLY A 1 97 ? 24.267 0.231 -31.153 1.00 94.12 97 GLY A CA 1
ATOM 802 C C . GLY A 1 97 ? 23.685 -1.101 -30.664 1.00 94.12 97 GLY A C 1
ATOM 803 O O . GLY A 1 97 ? 24.377 -2.113 -30.683 1.00 94.12 97 GLY A O 1
ATOM 804 N N . LYS A 1 98 ? 22.442 -1.109 -30.163 1.00 88.31 98 LYS A N 1
ATOM 805 C CA . LYS A 1 98 ? 21.786 -2.290 -29.569 1.00 88.31 98 LYS A CA 1
ATOM 806 C C . LYS A 1 98 ? 20.835 -3.044 -30.509 1.00 88.31 98 LYS A C 1
ATOM 808 O O . LYS A 1 98 ? 20.039 -3.835 -30.023 1.00 88.31 98 LYS A O 1
ATOM 813 N N . ASP A 1 99 ? 20.877 -2.823 -31.825 1.00 84.31 99 ASP A N 1
ATOM 814 C CA . ASP A 1 99 ? 20.068 -3.538 -32.841 1.00 84.31 99 ASP A CA 1
ATOM 815 C C . ASP A 1 99 ? 18.580 -3.751 -32.469 1.00 84.31 99 ASP A C 1
ATOM 817 O O . ASP A 1 99 ? 17.985 -4.789 -32.754 1.00 84.31 99 ASP A O 1
ATOM 821 N N . ASN A 1 100 ? 17.966 -2.769 -31.796 1.00 79.00 100 ASN A N 1
ATOM 822 C CA . ASN A 1 100 ? 16.603 -2.830 -31.240 1.00 79.00 100 ASN A CA 1
ATOM 823 C C . ASN A 1 100 ? 16.335 -3.952 -30.212 1.00 79.00 100 ASN A C 1
ATOM 825 O O . ASN A 1 100 ? 15.179 -4.212 -29.879 1.00 79.00 100 ASN A O 1
ATOM 829 N N . LYS A 1 101 ? 17.371 -4.596 -29.673 1.00 88.19 101 LYS A N 1
ATOM 830 C CA . LYS A 1 101 ? 17.270 -5.544 -28.561 1.00 88.19 101 LYS A CA 1
ATOM 831 C C . LYS A 1 101 ? 17.523 -4.804 -27.257 1.00 88.19 101 LYS A C 1
ATOM 833 O O . LYS A 1 101 ? 18.658 -4.444 -26.958 1.00 88.19 101 LYS A O 1
ATOM 838 N N . ASP A 1 102 ? 16.456 -4.563 -26.503 1.00 90.62 102 ASP A N 1
ATOM 839 C CA . ASP A 1 102 ? 16.544 -3.938 -25.184 1.00 90.62 102 ASP A CA 1
ATOM 840 C C . ASP A 1 102 ? 17.239 -4.895 -24.202 1.00 90.62 102 ASP A C 1
ATOM 842 O O . ASP A 1 102 ? 16.697 -5.970 -23.936 1.00 90.62 102 ASP A O 1
ATOM 846 N N . PRO A 1 103 ? 18.449 -4.568 -23.703 1.00 94.81 103 PRO A N 1
ATOM 847 C CA . PRO A 1 103 ? 19.153 -5.439 -22.769 1.00 94.81 103 PRO A CA 1
ATOM 848 C C . PRO A 1 103 ? 18.571 -5.353 -21.353 1.00 94.81 103 PRO A C 1
ATOM 850 O O . PRO A 1 103 ? 18.917 -6.176 -20.511 1.00 94.81 103 PRO A O 1
ATOM 853 N N . CYS A 1 104 ? 17.717 -4.364 -21.074 1.00 96.81 104 CYS A N 1
ATOM 854 C CA . CYS A 1 104 ? 17.244 -4.077 -19.731 1.00 96.81 104 CYS A CA 1
ATOM 855 C C . CYS A 1 104 ? 16.088 -5.007 -19.336 1.00 96.81 104 CYS A C 1
ATOM 857 O O . CYS A 1 104 ? 15.026 -5.022 -19.957 1.00 96.81 104 CYS A O 1
ATOM 859 N N . LEU A 1 105 ? 16.293 -5.771 -18.266 1.00 96.75 105 LEU A N 1
ATOM 860 C CA . LEU A 1 105 ? 15.355 -6.743 -17.717 1.00 96.75 105 LEU A CA 1
ATOM 861 C C . LEU A 1 105 ? 14.449 -6.119 -16.646 1.00 96.75 105 LEU A C 1
ATOM 863 O O . LEU A 1 105 ? 14.580 -4.949 -16.290 1.00 96.75 105 LEU A O 1
ATOM 867 N N . ASN A 1 106 ? 13.494 -6.911 -16.144 1.00 96.50 106 ASN A N 1
ATOM 868 C CA . ASN A 1 106 ? 12.638 -6.579 -14.999 1.00 96.50 106 ASN A CA 1
ATOM 869 C C . ASN A 1 106 ? 11.994 -5.185 -15.071 1.00 96.50 106 ASN A C 1
ATOM 871 O O . ASN A 1 106 ? 11.968 -4.449 -14.094 1.00 96.50 106 ASN A O 1
ATOM 875 N N . GLN A 1 107 ? 11.455 -4.828 -16.240 1.00 95.62 107 GLN A N 1
ATOM 876 C CA . GLN A 1 107 ? 10.833 -3.530 -16.520 1.00 95.62 107 GLN A CA 1
ATOM 877 C C . GLN A 1 107 ? 11.795 -2.328 -16.599 1.00 95.62 107 GLN A C 1
ATOM 879 O O . GLN A 1 107 ? 11.308 -1.209 -16.777 1.00 95.62 107 GLN A O 1
ATOM 884 N N . GLY A 1 108 ? 13.112 -2.536 -16.593 1.00 96.19 108 GLY A N 1
ATOM 885 C CA . GLY A 1 108 ? 14.106 -1.522 -16.946 1.00 96.19 108 GLY A CA 1
ATOM 886 C C . GLY A 1 108 ? 13.926 -0.940 -18.353 1.00 96.19 108 GLY A C 1
ATOM 887 O O . GLY A 1 108 ? 13.128 -1.425 -19.161 1.00 96.19 108 GLY A O 1
ATOM 888 N N . TYR A 1 109 ? 14.653 0.140 -18.633 1.00 95.19 109 TYR A N 1
ATOM 889 C CA . TYR A 1 109 ? 14.767 0.701 -19.981 1.00 95.19 109 TYR A CA 1
ATOM 890 C C . TYR A 1 109 ? 16.157 1.292 -20.214 1.00 95.19 109 TYR A C 1
ATOM 892 O O . TYR A 1 109 ? 16.800 1.787 -19.284 1.00 95.19 109 TYR A O 1
ATOM 900 N N . LEU A 1 110 ? 16.616 1.275 -21.466 1.00 95.62 110 LEU A N 1
ATOM 901 C CA . LEU A 1 110 ? 17.900 1.864 -21.836 1.00 95.62 110 LEU A CA 1
ATOM 902 C C . LEU A 1 110 ? 17.824 3.398 -21.813 1.00 95.62 110 LEU A C 1
ATOM 904 O O . LEU A 1 110 ? 17.032 4.010 -22.535 1.00 95.62 110 LEU A O 1
ATOM 908 N N . GLY A 1 111 ? 18.656 4.027 -20.985 1.00 94.00 111 GLY A N 1
ATOM 909 C CA . GLY A 1 111 ? 18.797 5.480 -20.926 1.00 94.00 111 GLY A CA 1
ATOM 910 C C . GLY A 1 111 ? 19.690 6.037 -22.037 1.00 94.00 111 GLY A C 1
ATOM 911 O O . GLY A 1 111 ? 20.443 5.310 -22.684 1.00 94.00 111 GLY A O 1
ATOM 912 N N . ALA A 1 112 ? 19.666 7.361 -22.213 1.00 93.00 112 ALA A N 1
ATOM 913 C CA . ALA A 1 112 ? 20.486 8.061 -23.208 1.00 93.00 112 ALA A CA 1
ATOM 914 C C . ALA A 1 112 ? 22.006 7.908 -22.980 1.00 93.00 112 ALA A C 1
ATOM 916 O O . ALA A 1 112 ? 22.794 8.109 -23.896 1.00 93.00 112 ALA A O 1
ATOM 917 N N . SER A 1 113 ? 22.423 7.522 -21.770 1.00 94.69 113 SER A N 1
ATOM 918 C CA . SER A 1 113 ? 23.815 7.209 -21.419 1.00 94.69 113 SER A CA 1
ATOM 919 C C . SER A 1 113 ? 24.256 5.796 -21.823 1.00 94.69 113 SER A C 1
ATOM 921 O O . SER A 1 113 ? 25.328 5.355 -21.413 1.00 94.69 113 SER A O 1
ATOM 923 N N . CYS A 1 114 ? 23.430 5.063 -22.578 1.00 95.12 114 CYS A N 1
ATOM 924 C CA . CYS A 1 114 ? 23.663 3.670 -22.963 1.00 95.12 114 CYS A CA 1
ATOM 925 C C . CYS A 1 114 ? 23.800 2.699 -21.783 1.00 95.12 114 CYS A C 1
ATOM 927 O O . CYS A 1 114 ? 24.410 1.638 -21.912 1.00 95.12 114 CYS A O 1
ATOM 929 N N . LYS A 1 115 ? 23.192 3.050 -20.645 1.00 96.31 115 LYS A N 1
ATOM 930 C CA . LYS A 1 115 ? 23.067 2.206 -19.452 1.00 96.31 115 LYS A CA 1
ATOM 931 C C . LYS A 1 115 ? 21.600 1.949 -19.144 1.00 96.31 115 LYS A C 1
ATOM 933 O O . LYS A 1 115 ? 20.756 2.815 -19.403 1.00 96.31 115 LYS A O 1
ATOM 938 N N . CYS A 1 116 ? 21.294 0.783 -18.587 1.00 97.56 116 CYS A N 1
ATOM 939 C CA . CYS A 1 116 ? 19.947 0.509 -18.116 1.00 97.56 116 CYS A CA 1
ATOM 940 C C . CYS A 1 116 ? 19.609 1.385 -16.910 1.00 97.56 116 CYS A C 1
ATOM 942 O O . CYS A 1 116 ? 20.411 1.562 -15.994 1.00 97.56 116 CYS A O 1
ATOM 944 N N . VAL A 1 117 ? 18.400 1.940 -16.925 1.00 97.25 117 VAL A N 1
ATOM 945 C CA . VAL A 1 117 ? 17.789 2.574 -15.761 1.00 97.25 117 VAL A CA 1
ATOM 946 C C . VAL A 1 117 ? 16.871 1.539 -15.127 1.00 97.25 117 VAL A C 1
ATOM 948 O O . VAL A 1 117 ? 15.920 1.075 -15.762 1.00 97.25 117 VAL A O 1
ATOM 951 N N . CYS A 1 118 ? 17.179 1.159 -13.891 1.00 97.81 118 CYS A N 1
ATOM 952 C CA . CYS A 1 118 ? 16.498 0.071 -13.202 1.00 97.81 118 CYS A CA 1
ATOM 953 C C . CYS A 1 118 ? 15.340 0.571 -12.340 1.00 97.81 118 CYS A C 1
ATOM 955 O O . CYS A 1 118 ? 15.503 1.566 -11.623 1.00 97.81 118 CYS A O 1
ATOM 957 N N . PRO A 1 119 ? 14.170 -0.095 -12.378 1.00 97.25 119 PRO A N 1
ATOM 958 C CA . PRO A 1 119 ? 13.100 0.224 -11.454 1.00 97.25 119 PRO A CA 1
ATOM 959 C C . PRO A 1 119 ? 13.515 -0.101 -10.013 1.00 97.25 119 PRO A C 1
ATOM 961 O O . PRO A 1 119 ? 14.269 -1.054 -9.784 1.00 97.25 119 PRO A O 1
ATOM 964 N N . PRO A 1 120 ? 12.977 0.637 -9.025 1.00 96.94 120 PRO A N 1
ATOM 965 C CA . PRO A 1 120 ? 12.989 0.234 -7.625 1.00 96.94 120 PRO A CA 1
ATOM 966 C C . PRO A 1 120 ? 12.726 -1.265 -7.438 1.00 96.94 120 PRO A C 1
ATOM 968 O O . PRO A 1 120 ? 11.797 -1.814 -8.030 1.00 96.94 120 PRO A O 1
ATOM 971 N N . GLY A 1 121 ? 13.551 -1.911 -6.611 1.00 97.62 121 GLY A N 1
ATOM 972 C CA . GLY A 1 121 ? 13.497 -3.357 -6.368 1.00 97.62 121 GLY A CA 1
ATOM 973 C C . GLY A 1 121 ? 14.377 -4.194 -7.299 1.00 97.62 121 GLY A C 1
ATOM 974 O O . GLY A 1 121 ? 14.438 -5.410 -7.130 1.00 97.62 121 GLY A O 1
ATOM 975 N N . THR A 1 122 ? 15.092 -3.570 -8.244 1.00 98.38 122 THR A N 1
ATOM 976 C CA . THR A 1 122 ? 16.004 -4.264 -9.168 1.00 98.38 122 THR A CA 1
ATOM 977 C C . THR A 1 122 ? 17.381 -3.603 -9.232 1.00 98.38 122 THR A C 1
ATOM 979 O O . THR A 1 122 ? 17.511 -2.400 -8.992 1.00 98.38 122 THR A O 1
ATOM 982 N N . LYS A 1 123 ? 18.418 -4.392 -9.538 1.00 97.69 123 LYS A N 1
ATOM 983 C CA . LYS A 1 123 ? 19.823 -3.957 -9.640 1.00 97.69 123 LYS A CA 1
ATOM 984 C C . LYS A 1 123 ? 20.583 -4.754 -10.707 1.00 97.69 123 LYS A C 1
ATOM 986 O O . LYS A 1 123 ? 20.072 -5.742 -11.232 1.00 97.69 123 LYS A O 1
ATOM 991 N N . GLY A 1 124 ? 21.816 -4.334 -10.978 1.00 97.94 124 GLY A N 1
ATOM 992 C CA . GLY A 1 124 ? 22.682 -4.906 -12.011 1.00 97.94 124 GLY A CA 1
ATOM 993 C C . GLY A 1 124 ? 22.736 -4.030 -13.258 1.00 97.94 124 GLY A C 1
ATOM 994 O O . GLY A 1 124 ? 21.896 -3.144 -13.435 1.00 97.94 124 GLY A O 1
ATOM 995 N N . ASP A 1 125 ? 23.729 -4.263 -14.113 1.00 97.44 125 ASP A N 1
ATOM 996 C CA . ASP A 1 125 ? 23.956 -3.450 -15.317 1.00 97.44 125 ASP A CA 1
ATOM 997 C C . ASP A 1 125 ? 22.793 -3.546 -16.314 1.00 97.44 125 ASP A C 1
ATOM 999 O O . ASP A 1 125 ? 22.542 -2.601 -17.064 1.00 97.44 125 ASP A O 1
ATOM 1003 N N . ASN A 1 126 ? 22.061 -4.663 -16.282 1.00 97.75 126 ASN A N 1
ATOM 1004 C CA . ASN A 1 126 ? 20.881 -4.934 -17.093 1.00 97.75 126 ASN A CA 1
ATOM 1005 C C . ASN A 1 126 ? 19.607 -5.042 -16.242 1.00 97.75 126 ASN A C 1
ATOM 1007 O O . ASN A 1 126 ? 18.587 -5.523 -16.732 1.00 97.75 126 ASN A O 1
ATOM 1011 N N . CYS A 1 127 ? 19.632 -4.605 -14.979 1.00 98.19 127 CYS A N 1
ATOM 1012 C CA . CYS A 1 127 ? 18.524 -4.763 -14.030 1.00 98.19 127 CYS A CA 1
ATOM 1013 C C . CYS A 1 127 ? 18.108 -6.228 -13.806 1.00 98.19 127 CYS A C 1
ATOM 1015 O O . CYS A 1 127 ? 16.954 -6.513 -13.491 1.00 98.19 127 CYS A O 1
ATOM 1017 N N . GLU A 1 128 ? 19.030 -7.169 -14.002 1.00 98.00 128 GLU A N 1
ATOM 1018 C CA . GLU A 1 128 ? 18.805 -8.613 -13.968 1.00 98.00 128 GLU A CA 1
ATOM 1019 C C . GLU A 1 128 ? 18.522 -9.153 -12.566 1.00 98.00 128 GLU A C 1
ATOM 1021 O O . GLU A 1 128 ? 17.820 -10.154 -12.414 1.00 98.00 128 GLU A O 1
ATOM 1026 N N . THR A 1 129 ? 19.028 -8.476 -11.536 1.00 98.31 129 THR A N 1
ATOM 1027 C CA . THR A 1 129 ? 18.833 -8.890 -10.149 1.00 98.31 129 THR A CA 1
ATOM 1028 C C . THR A 1 129 ? 17.518 -8.325 -9.634 1.00 98.31 129 THR A C 1
ATOM 1030 O O . THR A 1 129 ? 17.383 -7.111 -9.482 1.00 98.31 129 THR A O 1
ATOM 1033 N N . LEU A 1 130 ? 16.559 -9.203 -9.337 1.00 97.81 130 LEU A N 1
ATOM 1034 C CA . LEU A 1 130 ? 15.306 -8.858 -8.667 1.00 97.81 130 LEU A CA 1
ATOM 1035 C C . LEU A 1 130 ? 15.476 -9.020 -7.150 1.00 97.81 130 LEU A C 1
ATOM 1037 O O . LEU A 1 130 ? 15.523 -10.140 -6.650 1.00 97.81 130 LEU A O 1
ATOM 1041 N N . GLU A 1 131 ? 15.564 -7.910 -6.418 1.00 97.69 131 GLU A N 1
ATOM 1042 C CA . GLU A 1 131 ? 15.638 -7.925 -4.949 1.00 97.69 131 GLU A CA 1
ATOM 1043 C C . GLU A 1 131 ? 14.249 -8.014 -4.309 1.00 97.69 131 GLU A C 1
ATOM 1045 O O . GLU A 1 131 ? 14.076 -8.663 -3.281 1.00 97.69 131 GLU A O 1
ATOM 1050 N N . MET A 1 132 ? 13.260 -7.341 -4.902 1.00 96.38 132 MET A N 1
ATOM 1051 C CA . MET A 1 132 ? 11.854 -7.380 -4.495 1.00 96.38 132 MET A CA 1
ATOM 1052 C C . MET A 1 132 ? 10.959 -6.856 -5.617 1.00 96.38 132 MET A C 1
ATOM 1054 O O . MET A 1 132 ? 11.439 -6.247 -6.573 1.00 96.38 132 MET A O 1
ATOM 1058 N N . SER A 1 133 ? 9.646 -7.062 -5.497 1.00 96.06 133 SER A N 1
ATOM 1059 C CA . SER A 1 133 ? 8.706 -6.508 -6.470 1.00 96.06 133 SER A CA 1
ATOM 1060 C C . SER A 1 133 ? 8.759 -4.974 -6.487 1.00 96.06 133 SER A C 1
ATOM 1062 O O . SER A 1 133 ? 9.074 -4.334 -5.481 1.00 96.06 133 SER A O 1
ATOM 1064 N N . TYR A 1 134 ? 8.400 -4.371 -7.625 1.00 95.75 134 TYR A N 1
ATOM 1065 C CA . TYR A 1 134 ? 8.330 -2.912 -7.762 1.00 95.75 134 TYR A CA 1
ATOM 1066 C C . TYR A 1 134 ? 7.433 -2.276 -6.689 1.00 95.75 134 TYR A C 1
ATOM 1068 O O . TYR A 1 134 ? 7.805 -1.279 -6.073 1.00 95.75 134 TYR A O 1
ATOM 1076 N N . ASN A 1 135 ? 6.280 -2.891 -6.414 1.00 94.75 135 ASN A N 1
ATOM 1077 C CA . ASN A 1 135 ? 5.350 -2.413 -5.399 1.00 94.75 135 ASN A CA 1
ATOM 1078 C C . ASN A 1 135 ? 5.949 -2.498 -3.988 1.00 94.75 135 ASN A C 1
ATOM 1080 O O . ASN A 1 135 ? 5.860 -1.533 -3.233 1.00 94.75 135 ASN A O 1
ATOM 1084 N N . ASP A 1 136 ? 6.607 -3.602 -3.631 1.00 95.56 136 ASP A N 1
ATOM 1085 C CA . ASP A 1 136 ? 7.227 -3.729 -2.306 1.00 95.56 136 ASP A CA 1
ATOM 1086 C C . ASP A 1 136 ? 8.370 -2.721 -2.125 1.00 95.56 136 ASP A C 1
ATOM 1088 O O . ASP A 1 136 ? 8.491 -2.100 -1.066 1.00 95.56 136 ASP A O 1
ATOM 1092 N N . ALA A 1 137 ? 9.153 -2.476 -3.181 1.00 96.00 137 ALA A N 1
ATOM 1093 C CA . ALA A 1 137 ? 10.179 -1.438 -3.179 1.00 96.00 137 ALA A CA 1
ATOM 1094 C C . ALA A 1 137 ? 9.577 -0.039 -2.986 1.00 96.00 137 ALA A C 1
ATOM 1096 O O . ALA A 1 137 ? 10.089 0.747 -2.188 1.00 96.00 137 ALA A O 1
ATOM 1097 N N . LEU A 1 138 ? 8.468 0.269 -3.666 1.00 93.62 138 LEU A N 1
ATOM 1098 C CA . LEU A 1 138 ? 7.769 1.542 -3.498 1.00 93.62 138 LEU A CA 1
ATOM 1099 C C . LEU A 1 138 ? 7.205 1.719 -2.088 1.00 93.62 138 LEU A C 1
ATOM 1101 O O . LEU A 1 138 ? 7.336 2.809 -1.534 1.00 93.62 138 LEU A O 1
ATOM 1105 N N . ILE A 1 139 ? 6.609 0.681 -1.495 1.00 94.56 139 ILE A N 1
ATOM 1106 C CA . ILE A 1 139 ? 6.138 0.739 -0.106 1.00 94.56 139 ILE A CA 1
ATOM 1107 C C . ILE A 1 139 ? 7.312 1.008 0.832 1.00 94.56 139 ILE A C 1
ATOM 1109 O O . ILE A 1 139 ? 7.259 1.961 1.603 1.00 94.56 139 ILE A O 1
ATOM 1113 N N . LYS A 1 140 ? 8.416 0.267 0.694 1.00 94.50 140 LYS A N 1
ATOM 1114 C CA . LYS A 1 140 ? 9.622 0.474 1.505 1.00 94.50 140 LYS A CA 1
ATOM 1115 C C . LYS A 1 140 ? 10.188 1.893 1.381 1.00 94.50 140 LYS A C 1
ATOM 1117 O O . LYS A 1 140 ? 10.708 2.428 2.354 1.00 94.50 140 LYS A O 1
ATOM 1122 N N . MET A 1 141 ? 10.097 2.507 0.202 1.00 91.50 141 MET A N 1
ATOM 1123 C CA . MET A 1 141 ? 10.577 3.872 -0.031 1.00 91.50 141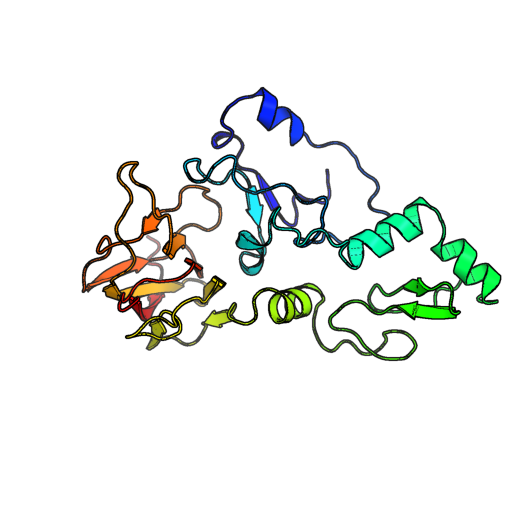 MET A CA 1
ATOM 1124 C C . MET A 1 141 ? 9.609 4.952 0.468 1.00 91.50 141 MET A C 1
ATOM 1126 O O . MET A 1 141 ? 10.055 5.952 1.022 1.00 91.50 141 MET A O 1
ATOM 1130 N N . LYS A 1 142 ? 8.300 4.791 0.231 1.00 89.56 142 LYS A N 1
ATOM 1131 C CA . LYS A 1 142 ? 7.297 5.854 0.430 1.00 89.56 142 LYS A CA 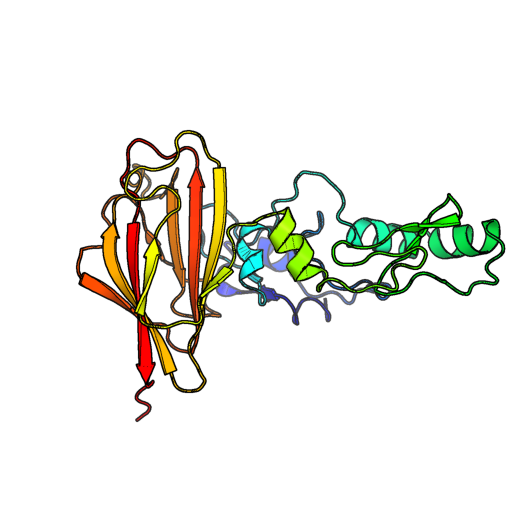1
ATOM 1132 C C . LYS A 1 142 ? 6.503 5.733 1.733 1.00 89.56 142 LYS A C 1
ATOM 1134 O O . LYS A 1 142 ? 5.942 6.722 2.190 1.00 89.56 142 LYS A O 1
ATOM 1139 N N . SER A 1 143 ? 6.399 4.536 2.300 1.00 91.81 143 SER A N 1
ATOM 1140 C CA . SER A 1 143 ? 5.672 4.255 3.543 1.00 91.81 143 SER A CA 1
ATOM 1141 C C . SER A 1 143 ? 6.316 3.063 4.267 1.00 91.81 143 SER A C 1
ATOM 1143 O O . SER A 1 143 ? 5.723 1.984 4.333 1.00 91.81 143 SER A O 1
ATOM 1145 N N . PRO A 1 144 ? 7.552 3.225 4.776 1.00 92.81 144 PRO A N 1
ATOM 1146 C CA . PRO A 1 144 ? 8.332 2.127 5.353 1.00 92.81 144 PRO A CA 1
ATOM 1147 C C . PRO A 1 144 ? 7.686 1.480 6.586 1.00 92.81 144 PRO A C 1
ATOM 1149 O O . PRO A 1 144 ? 8.030 0.358 6.937 1.00 92.81 144 PRO A O 1
ATOM 1152 N N . GLU A 1 145 ? 6.747 2.166 7.236 1.00 94.75 145 GLU A N 1
ATOM 1153 C CA . GLU A 1 145 ? 5.983 1.653 8.376 1.00 94.75 145 GLU A CA 1
ATOM 1154 C C . GLU A 1 145 ? 4.802 0.754 7.971 1.00 94.75 145 GLU A C 1
ATOM 1156 O O . GLU A 1 145 ? 4.151 0.159 8.834 1.00 94.75 145 GLU A O 1
ATOM 1161 N N . THR A 1 146 ? 4.485 0.675 6.676 1.00 96.56 146 THR A N 1
ATOM 1162 C CA . THR A 1 146 ? 3.433 -0.208 6.169 1.00 96.56 146 THR A CA 1
ATOM 1163 C C . THR A 1 146 ? 3.886 -1.660 6.240 1.00 96.56 146 THR A C 1
ATOM 1165 O O . THR A 1 146 ? 4.964 -2.002 5.758 1.00 96.56 146 THR A O 1
ATOM 1168 N N . GLN A 1 147 ? 3.048 -2.527 6.805 1.00 95.75 147 GLN A N 1
ATOM 1169 C CA . GLN A 1 147 ? 3.385 -3.937 6.995 1.00 95.75 147 GLN A CA 1
ATOM 1170 C C . GLN A 1 147 ? 2.152 -4.838 7.062 1.00 95.75 147 GLN A C 1
ATOM 1172 O O . GLN A 1 147 ? 1.062 -4.422 7.467 1.00 95.75 147 GLN A O 1
ATOM 1177 N N . ASP A 1 148 ? 2.372 -6.102 6.717 1.00 96.75 148 ASP A N 1
ATOM 1178 C CA . ASP A 1 148 ? 1.430 -7.187 6.952 1.00 96.75 148 ASP A CA 1
ATOM 1179 C C . ASP A 1 148 ? 1.727 -7.817 8.318 1.00 96.75 148 ASP A C 1
ATOM 1181 O O . ASP A 1 148 ? 2.866 -8.182 8.604 1.00 96.75 148 ASP A O 1
ATOM 1185 N N . ILE A 1 149 ? 0.706 -7.963 9.159 1.00 97.69 149 ILE A N 1
ATOM 1186 C CA . ILE A 1 149 ? 0.798 -8.613 10.468 1.00 97.69 149 ILE A CA 1
ATOM 1187 C C . ILE A 1 149 ? 0.033 -9.929 10.377 1.00 97.69 149 ILE A C 1
ATOM 1189 O O . ILE A 1 149 ? -1.195 -9.943 10.308 1.00 97.69 149 ILE A O 1
ATOM 1193 N N . THR A 1 150 ? 0.772 -11.033 10.340 1.00 97.25 150 THR A N 1
ATOM 1194 C CA . THR A 1 150 ? 0.233 -12.390 10.150 1.00 97.25 150 THR A CA 1
ATOM 1195 C C . THR A 1 150 ? 0.194 -13.199 11.445 1.00 97.25 150 THR A C 1
ATOM 1197 O O . THR A 1 150 ? -0.596 -14.131 11.566 1.00 97.25 150 THR A O 1
ATOM 1200 N N . GLU A 1 151 ? 1.030 -12.856 12.427 1.00 97.06 151 GLU A N 1
ATOM 1201 C CA . GLU A 1 151 ? 1.125 -13.582 13.693 1.00 97.06 151 GLU A CA 1
ATOM 1202 C C . GLU A 1 151 ? -0.020 -13.187 14.646 1.00 97.06 151 GLU A C 1
ATOM 1204 O O . GLU A 1 151 ? -0.119 -12.017 15.036 1.00 97.06 151 GLU A O 1
ATOM 1209 N N . PRO A 1 152 ? -0.898 -14.125 15.052 1.00 95.25 152 PRO A N 1
ATOM 1210 C CA . PRO A 1 152 ? -1.960 -13.843 16.012 1.00 95.25 152 PRO A CA 1
ATOM 1211 C C . PRO A 1 152 ? -1.400 -13.669 17.431 1.00 95.25 152 PRO A C 1
ATOM 1213 O O . PRO A 1 152 ? -0.343 -14.191 17.769 1.00 95.25 152 PRO A O 1
ATOM 1216 N N . ASN A 1 153 ? -2.171 -13.010 18.297 1.00 96.94 153 ASN A N 1
ATOM 1217 C CA . ASN A 1 153 ? -1.772 -12.570 19.643 1.00 96.94 153 ASN A CA 1
ATOM 1218 C C . ASN A 1 153 ? -0.650 -11.519 19.635 1.00 96.94 153 ASN A C 1
ATOM 1220 O O . ASN A 1 153 ? 0.118 -11.402 20.590 1.00 96.94 153 ASN A O 1
ATOM 1224 N N . THR A 1 154 ? -0.575 -10.745 18.553 1.00 97.75 154 THR A N 1
ATOM 1225 C CA . THR A 1 154 ? 0.374 -9.644 18.403 1.00 97.75 154 THR A CA 1
ATOM 1226 C C . THR A 1 154 ? -0.229 -8.344 18.922 1.00 97.75 154 THR A C 1
ATOM 1228 O O . THR A 1 154 ? -1.342 -7.958 18.558 1.00 97.75 154 THR A O 1
ATOM 1231 N N . VAL A 1 155 ? 0.539 -7.613 19.730 1.00 98.06 155 VAL A N 1
ATOM 1232 C CA . VAL A 1 155 ? 0.180 -6.251 20.133 1.00 98.06 155 VAL A CA 1
ATOM 1233 C C . VAL A 1 155 ? 0.449 -5.291 18.977 1.00 98.06 155 VAL A C 1
ATOM 1235 O O . VAL A 1 155 ? 1.592 -5.102 18.563 1.00 98.06 155 VAL A O 1
ATOM 1238 N N . VAL A 1 156 ? -0.600 -4.624 18.509 1.00 97.62 156 VAL A N 1
ATOM 1239 C CA . VAL A 1 156 ? -0.554 -3.608 17.456 1.00 97.62 156 VAL A CA 1
ATOM 1240 C C . VAL A 1 156 ? -0.752 -2.235 18.087 1.00 97.62 156 VAL A C 1
ATOM 1242 O O . VAL A 1 156 ? -1.647 -2.037 18.908 1.00 97.62 156 VAL A O 1
ATOM 1245 N N . LYS A 1 157 ? 0.090 -1.266 17.733 1.00 95.62 157 LYS A N 1
ATOM 1246 C CA . LYS A 1 157 ? 0.052 0.073 18.326 1.00 95.62 157 LYS A CA 1
ATOM 1247 C C . LYS A 1 157 ? 0.528 1.136 17.354 1.00 95.62 157 LYS A C 1
ATOM 1249 O O . LYS A 1 157 ? 1.265 0.840 16.415 1.00 95.62 157 LYS A O 1
ATOM 1254 N N . THR A 1 158 ? 0.153 2.382 17.621 1.00 92.81 158 THR A N 1
ATOM 1255 C CA . THR A 1 158 ? 0.748 3.527 16.926 1.00 92.81 158 THR A CA 1
ATOM 1256 C C . THR A 1 158 ? 2.239 3.625 17.251 1.00 92.81 158 THR A C 1
ATOM 1258 O O . THR A 1 158 ? 2.663 3.355 18.378 1.00 92.81 158 THR A O 1
ATOM 1261 N N . ILE A 1 159 ? 3.038 4.064 16.282 1.00 91.00 159 ILE A N 1
ATOM 1262 C CA . ILE A 1 159 ? 4.453 4.392 16.501 1.00 91.00 159 ILE A CA 1
ATOM 1263 C C . ILE A 1 159 ? 4.573 5.476 17.579 1.00 91.00 159 ILE A C 1
ATOM 1265 O O . ILE A 1 159 ? 3.806 6.438 17.593 1.00 91.00 159 ILE A O 1
ATOM 1269 N N . GLY A 1 160 ? 5.506 5.277 18.511 1.00 88.25 160 GLY A N 1
ATOM 1270 C CA . GLY A 1 160 ? 5.700 6.131 19.684 1.00 88.25 160 GLY A CA 1
ATOM 1271 C C . GLY A 1 160 ? 4.822 5.787 20.895 1.00 88.25 160 GLY A C 1
ATOM 1272 O O . GLY A 1 160 ? 5.147 6.205 22.001 1.00 88.25 160 GLY A O 1
ATOM 1273 N N . TYR A 1 161 ? 3.754 4.983 20.771 1.00 91.00 161 TYR A N 1
ATOM 1274 C CA . TYR A 1 161 ? 2.874 4.669 21.915 1.00 91.00 161 TYR A CA 1
ATOM 1275 C C . TYR A 1 161 ? 3.667 4.208 23.169 1.00 91.00 161 TYR A C 1
ATOM 1277 O O . TYR A 1 161 ? 4.485 3.283 23.050 1.00 91.00 161 TYR A O 1
ATOM 1285 N N . PRO A 1 162 ? 3.412 4.777 24.375 1.00 91.56 162 PRO A N 1
ATOM 1286 C CA . PRO A 1 162 ? 2.265 5.622 24.745 1.00 91.56 162 PRO A CA 1
ATOM 1287 C C . PRO A 1 162 ? 2.511 7.137 24.635 1.00 91.56 162 PRO A C 1
ATOM 1289 O O . PRO A 1 162 ? 1.791 7.909 25.262 1.00 91.56 162 PRO A O 1
ATOM 1292 N N . LYS A 1 163 ? 3.547 7.590 23.925 1.00 82.62 163 LYS A N 1
ATOM 1293 C CA . LYS A 1 163 ? 3.833 9.016 23.718 1.00 82.62 163 LYS A CA 1
ATOM 1294 C C . LYS A 1 163 ? 4.140 9.268 22.252 1.00 82.62 163 LYS A C 1
ATOM 1296 O O . LYS A 1 163 ? 5.191 8.871 21.761 1.00 82.62 163 LYS A O 1
ATOM 1301 N N . ALA A 1 164 ? 3.214 9.908 21.548 1.00 71.62 164 ALA A N 1
ATOM 1302 C CA . ALA A 1 164 ? 3.391 10.154 20.127 1.00 71.62 164 ALA A CA 1
ATOM 1303 C C . ALA A 1 164 ? 4.709 10.894 19.826 1.00 71.62 164 ALA A C 1
ATOM 1305 O O . ALA A 1 164 ? 5.088 1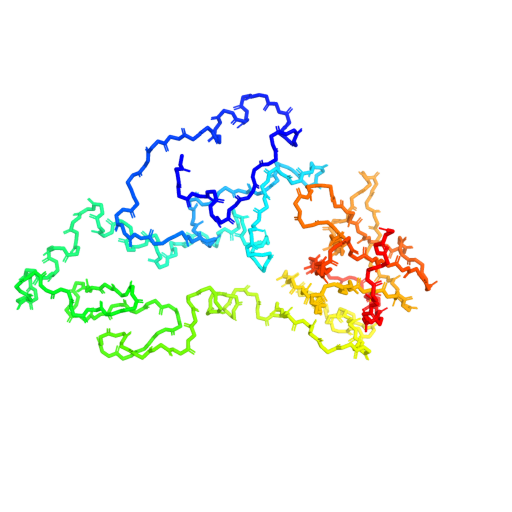1.822 20.539 1.00 71.62 164 ALA A O 1
ATOM 1306 N N . GLU A 1 165 ? 5.387 10.497 18.748 1.00 73.50 165 GLU A N 1
ATOM 1307 C CA . GLU A 1 165 ? 6.555 11.226 18.253 1.00 73.50 165 GLU A CA 1
ATOM 1308 C C . GLU A 1 165 ? 6.111 12.586 17.706 1.00 73.50 165 GLU A C 1
ATOM 1310 O O . GLU A 1 165 ? 5.455 12.674 16.658 1.00 73.50 165 GLU A O 1
ATOM 1315 N N . GLU A 1 166 ? 6.452 13.652 18.430 1.00 69.81 166 GLU A N 1
ATOM 1316 C CA . GLU A 1 166 ? 6.085 15.016 18.065 1.00 69.81 166 GLU A CA 1
ATOM 1317 C C . GLU A 1 166 ? 6.585 15.396 16.667 1.00 69.81 166 GLU A C 1
ATOM 1319 O O . GLU A 1 166 ? 7.662 15.002 16.224 1.00 69.81 166 GLU A O 1
ATOM 1324 N N . ASN A 1 167 ? 5.799 16.226 15.977 1.00 70.69 167 ASN A N 1
ATOM 1325 C CA . ASN A 1 167 ? 6.150 16.824 14.684 1.00 70.69 167 ASN A CA 1
ATOM 1326 C C . ASN A 1 167 ? 6.444 15.841 13.538 1.00 70.69 167 ASN A C 1
ATOM 1328 O O . ASN A 1 167 ? 6.950 16.255 12.496 1.00 70.69 167 ASN A O 1
ATOM 1332 N N . THR A 1 168 ? 6.054 14.574 13.671 1.00 78.88 168 THR A N 1
ATOM 1333 C CA . THR A 1 168 ? 6.151 13.599 12.581 1.00 78.88 168 THR A CA 1
ATOM 1334 C C . THR A 1 168 ? 4.912 13.634 11.676 1.00 78.88 168 THR A C 1
ATOM 1336 O O . THR A 1 168 ? 3.790 13.903 12.119 1.00 78.88 168 THR A O 1
ATOM 1339 N N . TRP A 1 169 ? 5.124 13.398 10.378 1.00 86.06 169 TRP A N 1
ATOM 1340 C CA . TRP A 1 169 ? 4.069 13.099 9.406 1.00 86.06 169 TRP A CA 1
ATOM 1341 C C . TRP A 1 169 ? 4.207 11.633 9.012 1.00 86.06 169 TRP A C 1
ATOM 1343 O O . TRP A 1 169 ? 5.197 11.253 8.389 1.00 86.06 169 TRP A O 1
ATOM 1353 N N . ARG A 1 170 ? 3.231 10.803 9.382 1.00 88.56 170 ARG A N 1
ATOM 1354 C CA . ARG A 1 170 ? 3.228 9.367 9.084 1.00 88.56 170 ARG A CA 1
ATOM 1355 C C . ARG A 1 170 ? 1.902 8.971 8.447 1.00 88.56 170 ARG A C 1
ATOM 1357 O O . ARG A 1 170 ? 0.839 9.212 9.021 1.00 88.56 170 ARG A O 1
ATOM 1364 N N . LEU A 1 171 ? 1.992 8.342 7.280 1.00 91.56 171 LEU A N 1
ATOM 1365 C CA . LEU A 1 171 ? 0.890 7.677 6.592 1.00 91.56 171 LEU A CA 1
ATOM 1366 C C . LEU A 1 171 ? 1.334 6.248 6.311 1.00 91.56 171 LEU A C 1
ATOM 1368 O O . LEU A 1 171 ? 2.314 6.041 5.593 1.00 91.56 171 LEU A O 1
ATOM 1372 N N . TYR A 1 172 ? 0.650 5.276 6.900 1.00 94.62 172 TYR A N 1
ATOM 1373 C CA . TYR A 1 172 ? 0.982 3.869 6.712 1.00 94.62 172 TYR A CA 1
ATOM 1374 C C . TYR A 1 172 ? -0.232 2.975 6.892 1.00 94.62 172 TYR A C 1
ATOM 1376 O O . TYR A 1 172 ? -1.247 3.368 7.472 1.00 94.62 172 TYR A O 1
ATOM 1384 N N . THR A 1 173 ? -0.112 1.764 6.367 1.00 96.56 173 THR A N 1
ATOM 1385 C CA . THR A 1 173 ? -1.158 0.753 6.408 1.00 96.56 173 THR A CA 1
ATOM 1386 C C . THR A 1 173 ? -0.662 -0.457 7.185 1.00 96.56 173 THR A C 1
ATOM 1388 O O . THR A 1 173 ? 0.425 -0.964 6.929 1.00 96.56 173 THR A O 1
ATOM 1391 N N . LEU A 1 174 ? -1.462 -0.944 8.125 1.00 97.56 174 LEU A N 1
ATOM 1392 C CA . LEU A 1 174 ? -1.248 -2.243 8.753 1.00 97.56 174 LEU A CA 1
ATOM 1393 C C . LEU A 1 174 ? -2.323 -3.191 8.232 1.00 97.56 174 LEU A C 1
ATOM 1395 O O . LEU A 1 174 ? -3.514 -2.897 8.357 1.00 97.56 174 LEU A O 1
ATOM 1399 N N . VAL A 1 175 ? -1.915 -4.308 7.639 1.00 97.31 175 VAL A N 1
ATOM 1400 C CA . VAL A 1 175 ? -2.843 -5.333 7.146 1.00 97.31 175 VAL A CA 1
ATOM 1401 C C . VAL A 1 175 ? -2.789 -6.515 8.100 1.00 97.31 175 VAL A C 1
ATOM 1403 O O . VAL A 1 175 ? -1.804 -7.246 8.127 1.00 97.31 175 VAL A O 1
ATOM 1406 N N . LEU A 1 176 ? -3.826 -6.687 8.914 1.00 97.81 176 LEU A N 1
ATOM 1407 C CA . LEU A 1 176 ? -3.926 -7.814 9.837 1.00 97.81 176 LEU A CA 1
ATOM 1408 C C . LEU A 1 176 ? -4.505 -9.001 9.072 1.00 97.81 176 LEU A C 1
ATOM 1410 O O . LEU A 1 176 ? -5.682 -8.973 8.709 1.00 97.81 176 LEU A O 1
ATOM 1414 N N . LYS A 1 177 ? -3.677 -10.008 8.797 1.00 97.00 177 LYS A N 1
ATOM 1415 C CA . LYS A 1 177 ? -4.020 -11.117 7.901 1.00 97.00 177 LYS A CA 1
ATOM 1416 C C . LYS A 1 177 ? -4.422 -12.357 8.679 1.00 97.00 177 LYS A C 1
ATOM 1418 O O . LYS A 1 177 ? -3.704 -12.783 9.581 1.00 97.00 177 LYS A O 1
ATOM 1423 N N . ALA A 1 178 ? -5.539 -12.967 8.296 1.00 95.94 178 ALA A N 1
ATOM 1424 C CA . ALA A 1 178 ? -5.960 -14.262 8.821 1.00 95.94 178 ALA A CA 1
ATOM 1425 C C . ALA A 1 178 ? -5.955 -15.338 7.728 1.00 95.94 178 ALA A C 1
ATOM 1427 O O . ALA A 1 178 ? -6.242 -15.067 6.562 1.00 95.94 178 ALA A O 1
ATOM 1428 N N . ASP A 1 179 ? -5.679 -16.586 8.116 1.00 93.81 179 ASP A N 1
ATOM 1429 C CA . ASP A 1 179 ? -5.749 -17.731 7.200 1.00 93.81 179 ASP A CA 1
ATOM 1430 C C . ASP A 1 179 ? -7.149 -17.910 6.604 1.00 93.81 179 ASP A C 1
ATOM 1432 O O . ASP A 1 179 ? -8.155 -17.481 7.175 1.00 93.81 179 ASP A O 1
ATOM 1436 N N . LYS A 1 180 ? -7.234 -18.641 5.488 1.00 91.19 180 LYS A N 1
ATOM 1437 C CA . LYS A 1 180 ? -8.502 -19.012 4.845 1.00 91.19 180 LYS A CA 1
ATOM 1438 C C . LYS A 1 180 ? -9.530 -19.530 5.869 1.00 91.19 180 LYS A C 1
ATOM 1440 O O . LYS A 1 180 ? -9.201 -20.345 6.728 1.00 91.19 180 LYS A O 1
ATOM 1445 N N . CYS A 1 181 ? -10.777 -19.064 5.752 1.00 91.88 181 CYS A N 1
ATOM 1446 C CA . CYS A 1 181 ? -11.897 -19.375 6.660 1.00 91.88 181 CYS A CA 1
ATOM 1447 C C . CYS A 1 181 ? -11.763 -18.842 8.103 1.00 91.88 181 CYS A C 1
ATOM 1449 O O . CYS A 1 181 ? -12.601 -19.151 8.955 1.00 91.88 181 CYS A O 1
ATOM 1451 N N . LYS A 1 182 ? -10.745 -18.030 8.397 1.00 95.69 182 LYS A N 1
ATOM 1452 C CA . LYS A 1 182 ? -10.632 -17.250 9.630 1.00 95.69 182 LYS A CA 1
ATOM 1453 C C . LYS A 1 182 ? -10.773 -15.767 9.311 1.00 95.69 182 LYS A C 1
ATOM 1455 O O . LYS A 1 182 ? -10.609 -15.361 8.165 1.00 95.69 182 LYS A O 1
ATOM 1460 N N . ARG A 1 183 ? -11.057 -14.980 10.344 1.00 96.38 183 ARG A N 1
ATOM 1461 C CA . ARG A 1 183 ? -11.093 -13.520 10.289 1.00 96.38 183 ARG A CA 1
ATOM 1462 C C . ARG A 1 183 ? -10.150 -12.905 11.303 1.00 96.38 183 ARG A C 1
ATOM 1464 O O . ARG A 1 183 ? -9.986 -13.434 12.406 1.00 96.38 183 ARG A O 1
ATOM 1471 N N . ALA A 1 184 ? -9.583 -11.766 10.938 1.00 97.44 184 ALA A N 1
ATOM 1472 C CA . ALA A 1 184 ? -8.829 -10.917 11.841 1.00 97.44 184 ALA A CA 1
ATOM 1473 C C . ALA A 1 184 ? -9.752 -10.212 12.850 1.00 97.44 184 ALA A C 1
ATOM 1475 O O . ALA A 1 184 ? -10.797 -9.659 12.486 1.00 97.44 184 ALA A O 1
ATOM 1476 N N . VAL A 1 185 ? -9.338 -10.216 14.116 1.00 97.88 185 VAL A N 1
ATOM 1477 C CA . VAL A 1 185 ? -10.024 -9.598 15.253 1.00 97.88 185 VAL A CA 1
ATOM 1478 C C . VAL A 1 185 ? -9.059 -8.653 15.956 1.00 97.88 185 VAL A C 1
ATOM 1480 O O . VAL A 1 185 ? -7.943 -9.036 16.295 1.00 97.88 185 VAL A O 1
ATOM 1483 N N . LEU A 1 186 ? -9.486 -7.417 16.194 1.00 98.19 186 LEU A N 1
ATOM 1484 C CA . LEU A 1 186 ? -8.692 -6.395 16.865 1.00 98.19 186 LEU A CA 1
ATOM 1485 C C . LEU A 1 186 ? -9.436 -5.883 18.095 1.00 98.19 186 LEU A C 1
ATOM 1487 O O . LEU A 1 186 ? -10.526 -5.324 17.969 1.00 98.19 186 LEU A O 1
ATOM 1491 N N . THR A 1 187 ? -8.837 -6.047 19.272 1.00 98.62 187 THR A N 1
ATOM 1492 C CA . THR A 1 187 ? -9.411 -5.609 20.553 1.00 98.62 187 THR A CA 1
ATOM 1493 C C . THR A 1 187 ? -8.593 -4.461 21.123 1.00 98.62 187 THR A C 1
ATOM 1495 O O . THR A 1 187 ? -7.409 -4.633 21.409 1.00 98.62 187 THR A O 1
ATOM 1498 N N . PHE A 1 188 ? -9.208 -3.296 21.315 1.00 98.50 188 PHE A N 1
ATOM 1499 C CA . PHE A 1 188 ? -8.506 -2.111 21.807 1.00 98.50 188 PHE A CA 1
ATOM 1500 C C . PHE A 1 188 ? -8.302 -2.142 23.319 1.00 98.50 188 PHE A C 1
ATOM 1502 O O . PHE A 1 188 ? -9.228 -2.389 24.089 1.00 98.50 188 PHE A O 1
ATOM 1509 N N . GLU A 1 189 ? -7.087 -1.830 23.756 1.00 98.12 189 GLU A N 1
ATOM 1510 C CA . GLU A 1 189 ? -6.736 -1.677 25.170 1.00 98.12 189 GLU A CA 1
ATOM 1511 C C . GLU A 1 189 ? -6.692 -0.206 25.588 1.00 98.12 189 GLU A C 1
ATOM 1513 O O . GLU A 1 189 ? -7.043 0.126 26.722 1.00 98.12 189 GLU A O 1
ATOM 1518 N N . ASP A 1 190 ? -6.270 0.663 24.670 1.00 97.06 190 ASP A N 1
ATOM 1519 C CA . ASP A 1 190 ? -6.172 2.106 24.860 1.00 97.06 190 ASP A CA 1
ATOM 1520 C C . ASP A 1 190 ? -6.324 2.816 23.511 1.00 97.06 190 ASP A C 1
ATOM 1522 O O . ASP A 1 190 ? -5.862 2.317 22.479 1.00 97.06 190 ASP A O 1
ATOM 1526 N N . PHE A 1 191 ? -6.965 3.980 23.522 1.00 96.06 191 PHE A N 1
ATOM 1527 C CA . PHE A 1 191 ? -7.160 4.800 22.334 1.00 96.06 191 PHE A CA 1
ATOM 1528 C C . PHE A 1 191 ? -7.316 6.263 22.732 1.00 96.06 191 PHE A C 1
ATOM 1530 O O . PHE A 1 191 ? -8.290 6.654 23.375 1.00 96.06 191 PHE A O 1
ATOM 1537 N N . GLN A 1 192 ? -6.345 7.075 22.337 1.00 94.12 192 GLN A N 1
ATOM 1538 C CA . GLN A 1 192 ? -6.406 8.517 22.464 1.00 94.12 192 GLN A CA 1
ATOM 1539 C C . GLN A 1 192 ? -5.644 9.163 21.312 1.00 94.12 192 GLN A C 1
ATOM 1541 O O . GLN A 1 192 ? -4.418 9.087 21.236 1.00 94.12 192 GLN A O 1
ATOM 1546 N N . LEU A 1 193 ? -6.389 9.823 20.437 1.00 92.81 193 LEU A N 1
ATOM 1547 C CA . LEU A 1 193 ? -5.891 10.654 19.346 1.00 92.81 193 LEU A CA 1
ATOM 1548 C C . LEU A 1 193 ? -6.377 12.098 19.540 1.00 92.81 193 LEU A C 1
ATOM 1550 O O . LEU A 1 193 ? -7.086 12.420 20.496 1.00 92.81 193 LEU A O 1
ATOM 1554 N N . SER A 1 194 ? -6.009 12.995 18.632 1.00 91.50 194 SER A N 1
ATOM 1555 C CA . SER A 1 194 ? -6.429 14.392 18.671 1.00 91.50 194 SER A CA 1
ATOM 1556 C C . SER A 1 194 ? -7.939 14.466 18.573 1.00 91.50 194 SER A C 1
ATOM 1558 O O . SER A 1 194 ? -8.577 13.734 17.818 1.00 91.50 194 SER A O 1
ATOM 1560 N N . ARG A 1 195 ? -8.528 15.378 19.344 1.00 91.31 195 ARG A N 1
ATOM 1561 C CA . ARG A 1 195 ? -9.979 15.543 19.373 1.00 91.31 195 ARG A CA 1
ATOM 1562 C C . ARG A 1 195 ? -10.525 15.836 17.980 1.00 91.31 195 ARG A C 1
ATOM 1564 O O . ARG A 1 195 ? -9.933 16.592 17.205 1.00 91.31 195 ARG A O 1
ATOM 1571 N N . ARG A 1 196 ? -11.702 15.273 17.724 1.00 90.38 196 ARG A N 1
ATOM 1572 C CA . ARG A 1 196 ? -12.526 15.584 16.562 1.00 90.38 196 ARG A CA 1
ATOM 1573 C C . ARG A 1 196 ? -12.745 17.100 16.489 1.00 90.38 196 ARG A C 1
ATOM 1575 O O . ARG A 1 196 ? -13.033 17.740 17.501 1.00 90.38 196 ARG A O 1
ATOM 1582 N N . SER A 1 197 ? -12.560 17.688 15.312 1.00 87.75 197 SER A N 1
ATOM 1583 C CA . SER A 1 197 ? -12.815 19.113 15.095 1.00 87.75 197 SER A CA 1
ATOM 1584 C C . SER A 1 197 ? -14.311 19.423 15.164 1.00 87.75 197 SER A C 1
ATOM 1586 O O . SER A 1 197 ? -15.154 18.531 15.089 1.00 87.75 197 SER A O 1
ATOM 1588 N N . THR A 1 198 ? -14.655 20.708 15.261 1.00 86.00 198 THR A N 1
ATOM 1589 C CA . THR A 1 198 ? -16.044 21.194 15.373 1.00 86.00 198 THR A CA 1
ATOM 1590 C C . THR A 1 198 ? -16.948 20.780 14.209 1.00 86.00 198 THR A C 1
ATOM 1592 O O . THR A 1 198 ? -18.154 20.672 14.379 1.00 86.00 198 THR A O 1
ATOM 1595 N N . ASN A 1 199 ? -16.373 20.501 13.039 1.00 83.75 199 ASN A N 1
ATOM 1596 C CA . ASN A 1 199 ? -17.075 19.971 11.865 1.00 83.75 199 ASN A CA 1
ATOM 1597 C C . ASN A 1 199 ? -17.140 18.429 11.827 1.00 83.75 199 ASN A C 1
ATOM 1599 O O . ASN A 1 199 ? -17.414 17.859 10.773 1.00 83.75 199 ASN A O 1
ATOM 1603 N N . GLY A 1 200 ? -16.829 17.751 12.935 1.00 84.69 200 GLY A N 1
ATOM 1604 C CA . GLY A 1 200 ? -16.918 16.299 13.053 1.00 84.69 200 GLY A CA 1
ATOM 1605 C C . GLY A 1 200 ? -15.753 15.519 12.435 1.00 84.69 200 GLY A C 1
ATOM 1606 O O . GLY A 1 200 ? -15.890 14.314 12.253 1.00 84.69 200 GLY A O 1
ATOM 1607 N N . ARG A 1 201 ? -14.610 16.144 12.113 1.00 84.62 201 ARG A N 1
ATOM 1608 C CA . ARG A 1 201 ? -13.499 15.493 11.383 1.00 84.62 201 ARG A CA 1
ATOM 1609 C C . ARG A 1 201 ? -12.290 15.153 12.258 1.00 84.62 201 ARG A C 1
ATOM 1611 O O . ARG A 1 201 ? -11.994 15.828 13.239 1.00 84.62 201 ARG A O 1
ATOM 1618 N N . CYS A 1 202 ? -11.530 14.147 11.836 1.00 88.38 202 CYS A N 1
ATOM 1619 C CA . CYS A 1 202 ? -10.247 13.774 12.434 1.00 88.38 202 CYS A CA 1
ATOM 1620 C C . CYS A 1 202 ? -9.092 14.471 11.698 1.00 88.38 202 CYS A C 1
ATOM 1622 O O . CYS A 1 202 ? -8.493 13.905 10.788 1.00 88.38 202 CYS A O 1
ATOM 1624 N N . MET A 1 203 ? -8.837 15.742 12.029 1.00 83.50 203 MET A N 1
ATOM 1625 C CA . MET A 1 203 ? -7.981 16.638 11.228 1.00 83.50 203 MET A CA 1
ATOM 1626 C C . MET A 1 203 ? -6.471 16.382 11.345 1.00 83.50 203 MET A C 1
ATOM 1628 O O . MET A 1 203 ? -5.739 16.704 10.414 1.00 83.50 203 MET A O 1
ATOM 1632 N N . ARG A 1 204 ? -5.985 15.880 12.487 1.00 84.50 204 ARG A N 1
ATOM 1633 C CA . ARG A 1 204 ? -4.540 15.732 12.755 1.00 84.50 204 ARG A CA 1
ATOM 1634 C C . ARG A 1 204 ? -4.106 14.283 12.640 1.00 84.50 204 ARG A C 1
ATOM 1636 O O . ARG A 1 204 ? -3.324 13.912 11.776 1.00 84.50 204 ARG A O 1
ATOM 1643 N N . ASP A 1 205 ? -4.664 13.449 13.487 1.00 88.62 205 ASP A N 1
ATOM 1644 C CA . ASP A 1 205 ? -4.460 12.016 13.504 1.00 88.62 205 ASP A CA 1
ATOM 1645 C C . ASP A 1 205 ? -5.815 11.323 13.345 1.00 88.62 205 ASP A C 1
ATOM 1647 O O . ASP A 1 205 ? -6.870 11.831 13.732 1.00 88.62 205 ASP A O 1
ATOM 1651 N N . ALA A 1 206 ? -5.786 10.190 12.661 1.00 91.81 206 ALA A N 1
ATOM 1652 C CA . ALA A 1 206 ? -6.953 9.369 12.415 1.00 91.81 206 ALA A CA 1
ATOM 1653 C C . ALA A 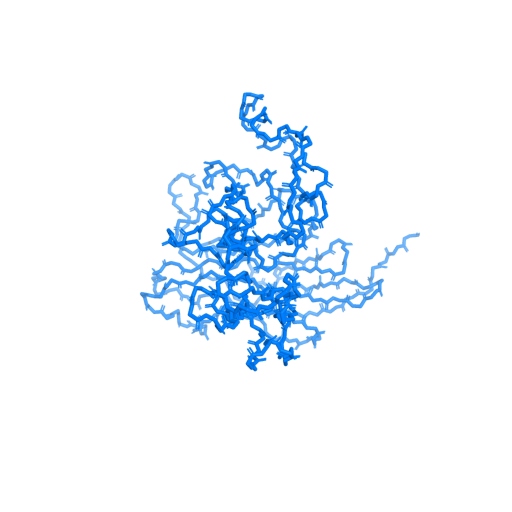1 206 ? -6.513 7.915 12.302 1.00 91.81 206 ALA A C 1
ATOM 1655 O O . ALA A 1 206 ? -5.463 7.607 11.728 1.00 91.81 206 ALA A O 1
ATOM 1656 N N . LEU A 1 207 ? -7.344 7.030 12.832 1.00 94.19 207 LEU A N 1
ATOM 1657 C CA . LEU A 1 207 ? -7.288 5.616 12.523 1.00 94.19 207 LEU A CA 1
ATOM 1658 C C . LEU A 1 207 ? -8.508 5.281 11.677 1.00 94.19 207 LEU A C 1
ATOM 1660 O O . LEU A 1 207 ? -9.630 5.359 12.168 1.00 94.19 207 LEU A O 1
ATOM 1664 N N . GLU A 1 208 ? -8.284 4.912 10.424 1.00 93.06 208 GLU A N 1
ATOM 1665 C CA . GLU A 1 208 ? -9.315 4.300 9.597 1.00 93.06 208 GLU A CA 1
ATOM 1666 C C . GLU A 1 208 ? -9.244 2.781 9.763 1.00 93.06 208 GLU A C 1
ATOM 1668 O O . GLU A 1 208 ? -8.179 2.182 9.594 1.00 93.06 208 GLU A O 1
ATOM 1673 N N . ILE A 1 209 ? -10.376 2.165 10.108 1.00 93.62 209 ILE A N 1
ATOM 1674 C CA . ILE A 1 209 ? -10.509 0.711 10.252 1.00 93.62 209 ILE A CA 1
ATOM 1675 C C . ILE A 1 209 ? -11.465 0.212 9.175 1.00 93.62 209 ILE A C 1
ATOM 1677 O O . ILE A 1 209 ? -12.629 0.610 9.139 1.00 93.62 209 ILE A O 1
ATOM 1681 N N . ARG A 1 210 ? -10.994 -0.698 8.320 1.00 91.31 210 ARG A N 1
ATOM 1682 C CA . ARG A 1 210 ? -11.816 -1.313 7.271 1.00 91.31 210 ARG A CA 1
ATOM 1683 C C . ARG A 1 210 ? -12.034 -2.782 7.574 1.00 91.31 210 ARG A C 1
ATOM 1685 O O . ARG A 1 210 ? -11.156 -3.615 7.361 1.00 91.31 210 ARG A O 1
ATOM 1692 N N . THR A 1 211 ? -13.236 -3.089 8.046 1.00 91.62 211 THR A N 1
ATOM 1693 C CA . THR A 1 211 ? -13.712 -4.461 8.275 1.00 91.62 211 THR A CA 1
ATOM 1694 C C . THR A 1 211 ? -14.185 -5.141 6.989 1.00 91.62 211 THR A C 1
ATOM 1696 O O . THR A 1 211 ? -14.314 -6.363 6.956 1.00 91.62 211 THR A O 1
ATOM 1699 N N . LYS A 1 212 ? -14.420 -4.358 5.928 1.00 87.44 212 LYS A N 1
ATOM 1700 C CA . LYS A 1 212 ? -14.864 -4.811 4.607 1.00 87.44 212 LYS A CA 1
ATOM 1701 C C . LYS A 1 212 ? -13.888 -4.338 3.541 1.00 87.44 212 LYS A C 1
ATOM 1703 O O . LYS A 1 212 ? -13.583 -3.148 3.461 1.00 87.44 212 LYS A O 1
ATOM 1708 N N . PHE A 1 213 ? -13.444 -5.250 2.684 1.00 75.44 213 PHE A N 1
ATOM 1709 C CA . PHE A 1 213 ? -12.404 -4.944 1.706 1.00 75.44 213 PHE A CA 1
ATOM 1710 C C . PHE A 1 213 ? -12.906 -4.024 0.578 1.00 75.44 213 PHE A C 1
ATOM 1712 O O . PHE A 1 213 ? -12.246 -3.046 0.245 1.00 75.44 213 PHE A O 1
ATOM 1719 N N . PHE A 1 214 ? -14.104 -4.261 0.029 1.00 70.06 214 PHE A N 1
ATOM 1720 C CA . PHE A 1 214 ? -14.619 -3.527 -1.144 1.00 70.06 214 PHE A CA 1
ATOM 1721 C C . PHE A 1 214 ? -15.819 -2.615 -0.867 1.00 70.06 214 PHE A C 1
ATOM 1723 O O . PHE A 1 214 ? -16.605 -2.331 -1.772 1.00 70.06 214 PHE A O 1
ATOM 1730 N N . LYS A 1 215 ? -15.965 -2.121 0.365 1.00 72.31 215 LYS A N 1
ATOM 1731 C CA . LYS A 1 215 ? -16.869 -0.998 0.642 1.00 72.31 215 LYS A CA 1
ATOM 1732 C C . LYS A 1 215 ? -16.051 0.247 0.947 1.00 72.31 215 LYS A C 1
ATOM 1734 O O . LYS A 1 215 ? -15.069 0.189 1.676 1.00 72.31 215 LYS A O 1
ATOM 1739 N N . GLY A 1 216 ? -16.455 1.356 0.337 1.00 59.59 216 GLY A N 1
ATOM 1740 C CA . GLY A 1 216 ? -15.875 2.682 0.566 1.00 59.59 216 GLY A CA 1
ATOM 1741 C C . GLY A 1 216 ? -16.475 3.372 1.783 1.00 59.59 216 GLY A C 1
ATOM 1742 O O . GLY A 1 216 ? -16.196 4.547 1.997 1.00 59.59 216 GLY A O 1
ATOM 1743 N N . ASP A 1 217 ? -17.297 2.644 2.540 1.00 64.56 217 ASP A N 1
ATOM 1744 C CA . ASP A 1 217 ? -17.704 2.997 3.888 1.00 64.56 217 ASP A CA 1
ATOM 1745 C C . ASP A 1 217 ? -16.564 2.594 4.821 1.00 64.56 217 ASP A C 1
ATOM 1747 O O . ASP A 1 217 ? -16.182 1.423 4.894 1.00 64.56 217 ASP A O 1
ATOM 1751 N N . TYR A 1 218 ? -15.998 3.578 5.500 1.00 69.38 218 TYR A N 1
ATOM 1752 C CA . TYR A 1 218 ? -14.941 3.392 6.476 1.00 69.38 218 TYR A CA 1
ATOM 1753 C C . TYR A 1 218 ? -15.172 4.352 7.631 1.00 69.38 218 TYR A C 1
ATOM 1755 O O . TYR A 1 218 ? -15.635 5.479 7.440 1.00 69.38 218 TYR A O 1
ATOM 1763 N N . ASP A 1 219 ? -14.814 3.906 8.828 1.00 79.19 219 ASP A N 1
ATOM 1764 C CA . ASP A 1 219 ? -14.901 4.736 10.015 1.00 79.19 219 ASP A CA 1
ATOM 1765 C C . ASP A 1 219 ? -13.528 5.330 10.318 1.00 79.19 219 ASP A C 1
ATOM 1767 O O . ASP A 1 219 ? -12.546 4.613 10.521 1.00 79.19 219 ASP A O 1
ATOM 1771 N N . ASN A 1 220 ? -13.474 6.662 10.349 1.00 88.31 220 ASN A N 1
ATOM 1772 C CA . ASN A 1 220 ? -12.337 7.418 10.860 1.00 88.31 220 ASN A CA 1
ATOM 1773 C C . ASN A 1 220 ? -12.531 7.693 12.352 1.00 88.31 220 ASN A C 1
ATOM 1775 O O . ASN A 1 220 ? -13.422 8.459 12.749 1.00 88.31 220 ASN A O 1
ATOM 1779 N N . PHE A 1 221 ? -11.641 7.130 13.159 1.00 93.50 221 PHE A N 1
ATOM 1780 C CA . PHE A 1 221 ? -11.615 7.296 14.604 1.00 93.50 221 PHE A CA 1
ATOM 1781 C C . PHE A 1 221 ? -10.534 8.292 15.023 1.00 93.50 221 PHE A C 1
ATOM 1783 O O . PHE A 1 221 ? -9.402 8.247 14.535 1.00 93.50 221 PHE A O 1
ATOM 1790 N N . CYS A 1 222 ? -10.870 9.172 15.961 1.00 93.62 222 CYS A N 1
ATOM 1791 C CA . CYS A 1 222 ? -9.940 10.069 16.640 1.00 93.62 222 CYS A CA 1
ATOM 1792 C C . CYS A 1 222 ? -10.443 10.393 18.058 1.00 93.62 222 CYS A C 1
ATOM 1794 O O . CYS A 1 222 ? -11.357 9.742 18.558 1.00 93.62 222 CYS A O 1
ATOM 1796 N N . GLY A 1 223 ? -9.829 11.342 18.772 1.00 93.44 223 GLY A N 1
ATOM 1797 C CA . GLY A 1 223 ? -10.210 11.631 20.157 1.00 93.44 223 GLY A CA 1
ATOM 1798 C C . GLY A 1 223 ? -10.197 10.370 21.027 1.00 93.44 223 GLY A C 1
ATOM 1799 O O . GLY A 1 223 ? -9.195 9.667 21.091 1.00 93.44 223 GLY A O 1
ATOM 1800 N N . GLU A 1 224 ? -11.338 10.070 21.644 1.00 95.00 224 GLU A N 1
ATOM 1801 C CA . GLU A 1 224 ? -11.571 8.862 22.449 1.00 95.00 224 GLU A CA 1
ATOM 1802 C C . GLU A 1 224 ? -12.741 8.040 21.881 1.00 95.00 224 GLU A C 1
ATOM 1804 O O . GLU A 1 224 ? -13.547 7.479 22.633 1.00 95.00 224 GLU A O 1
ATOM 1809 N N . ASP A 1 225 ? -12.888 8.034 20.552 1.00 95.56 225 ASP A N 1
ATOM 1810 C CA . ASP A 1 225 ? -14.017 7.396 19.864 1.00 95.56 225 ASP A CA 1
ATOM 1811 C C . ASP A 1 225 ? -14.070 5.877 20.088 1.00 95.56 225 ASP A C 1
ATOM 1813 O O . ASP A 1 225 ? -15.153 5.297 20.098 1.00 95.56 225 ASP A O 1
ATOM 1817 N N . ILE A 1 226 ? -12.915 5.235 20.294 1.00 96.94 226 ILE A N 1
ATOM 1818 C CA . ILE A 1 226 ? -12.820 3.802 20.581 1.00 96.94 226 ILE A CA 1
ATOM 1819 C C . ILE A 1 226 ? -12.633 3.596 22.083 1.00 96.94 226 ILE A C 1
ATOM 1821 O O . ILE A 1 226 ? -11.733 4.171 22.697 1.00 96.94 226 ILE A O 1
ATOM 1825 N N . LYS A 1 227 ? -13.479 2.763 22.693 1.00 97.62 227 LYS A N 1
ATOM 1826 C CA . LYS A 1 227 ? -13.393 2.446 24.126 1.00 97.62 227 LYS A CA 1
ATOM 1827 C C . LYS A 1 227 ? -12.517 1.224 24.382 1.00 97.62 227 LYS A C 1
ATOM 1829 O O . LYS A 1 227 ? -12.389 0.334 23.543 1.00 97.62 227 LYS A O 1
ATOM 1834 N N . LYS A 1 228 ? -11.942 1.149 25.584 1.00 98.06 228 LYS A N 1
ATOM 1835 C CA . LYS A 1 228 ? -11.227 -0.046 26.046 1.00 98.06 228 LYS A CA 1
ATOM 1836 C C . LYS A 1 228 ? -12.153 -1.267 25.988 1.00 98.06 228 LYS A C 1
ATOM 1838 O O . LYS A 1 228 ? -13.278 -1.215 26.474 1.00 98.06 228 LYS A O 1
ATOM 1843 N N . GLY A 1 229 ? -11.659 -2.358 25.414 1.00 98.25 229 GLY A N 1
ATOM 1844 C CA . GLY A 1 229 ? -12.396 -3.600 25.190 1.00 98.25 229 GLY A CA 1
ATOM 1845 C C . GLY A 1 229 ? -13.243 -3.614 23.917 1.00 98.25 229 GLY A C 1
ATOM 1846 O O . GLY A 1 229 ? -13.826 -4.649 23.608 1.00 98.25 229 GLY A O 1
ATOM 1847 N N . GLN A 1 230 ? -13.315 -2.513 23.161 1.00 98.31 230 GLN A N 1
ATOM 1848 C CA . GLN A 1 230 ? -14.035 -2.491 21.890 1.00 98.31 230 GLN A CA 1
ATOM 1849 C C . GLN A 1 230 ? -13.331 -3.377 20.856 1.00 98.31 230 GLN A C 1
ATOM 1851 O O . GLN A 1 230 ? -12.103 -3.355 20.731 1.00 98.31 230 GLN A O 1
ATOM 1856 N N . VAL A 1 231 ? -14.130 -4.155 20.123 1.00 98.00 231 VAL A N 1
ATOM 1857 C CA . VAL A 1 231 ? -13.660 -5.185 19.190 1.00 98.00 231 VAL A CA 1
ATOM 1858 C C . VAL A 1 231 ? -14.086 -4.848 17.768 1.00 98.00 231 VAL A C 1
ATOM 1860 O O . VAL A 1 231 ? -15.260 -4.584 17.516 1.00 98.00 231 VAL A O 1
ATOM 1863 N N . PHE A 1 232 ? -13.145 -4.948 16.834 1.00 96.56 232 PHE A N 1
ATOM 1864 C CA . PHE A 1 232 ? -13.395 -4.887 15.398 1.00 96.56 232 PHE A CA 1
ATOM 1865 C C . PHE A 1 232 ? -13.066 -6.233 14.770 1.00 96.56 232 PHE A C 1
ATOM 1867 O O . PHE A 1 232 ? -12.045 -6.841 15.087 1.00 96.56 232 PHE A O 1
ATOM 1874 N N . LYS A 1 233 ? -13.940 -6.710 13.884 1.00 95.75 233 LYS A N 1
ATOM 1875 C CA . LYS A 1 233 ? -13.779 -7.990 13.193 1.00 95.75 233 LYS A CA 1
ATOM 1876 C C . LYS A 1 233 ? -13.892 -7.758 11.699 1.00 95.75 233 LYS A C 1
ATOM 1878 O O . LYS A 1 233 ? -14.822 -7.080 11.267 1.00 95.75 233 LYS A O 1
ATOM 1883 N N . SER A 1 234 ? -12.966 -8.315 10.932 1.00 94.19 234 SER A N 1
ATOM 1884 C CA . SER A 1 234 ? -13.121 -8.377 9.478 1.00 94.19 234 SER A CA 1
ATOM 1885 C C . SER A 1 234 ? -14.298 -9.285 9.103 1.00 94.19 234 SER A C 1
ATOM 1887 O O . SER A 1 234 ? -14.650 -10.216 9.834 1.00 94.19 234 SER A O 1
ATOM 1889 N N . GLU A 1 235 ? -14.964 -8.972 7.992 1.00 91.88 235 GLU A N 1
ATOM 1890 C CA . GLU A 1 235 ? -15.997 -9.847 7.419 1.00 91.88 235 GLU A CA 1
ATOM 1891 C C . GLU A 1 235 ? -15.381 -11.060 6.722 1.00 91.88 235 GLU A C 1
ATOM 1893 O O . GLU A 1 235 ? -15.955 -12.146 6.743 1.00 91.88 235 GLU A O 1
ATOM 1898 N N . GLU A 1 236 ? -14.196 -10.862 6.155 1.00 90.38 236 GLU A N 1
ATOM 1899 C CA . GLU A 1 236 ? -13.393 -11.885 5.499 1.00 90.38 236 GLU A CA 1
ATOM 1900 C C . GLU A 1 236 ? -12.096 -12.112 6.294 1.00 90.38 236 GLU A C 1
ATOM 1902 O O . GLU A 1 236 ? -12.086 -12.061 7.521 1.00 90.38 236 GLU A O 1
ATOM 1907 N N . ASN A 1 237 ? -10.999 -12.379 5.594 1.00 94.00 237 ASN A N 1
ATOM 1908 C CA . ASN A 1 237 ? -9.700 -12.708 6.159 1.00 94.00 237 ASN A CA 1
ATOM 1909 C C . ASN A 1 237 ? -8.994 -11.513 6.800 1.00 94.00 237 ASN A C 1
ATOM 1911 O O . ASN A 1 237 ? -8.489 -11.610 7.921 1.00 94.00 237 ASN A O 1
ATOM 1915 N N . ASP A 1 238 ? -8.974 -10.391 6.088 1.00 94.19 238 ASP A N 1
ATOM 1916 C CA . ASP A 1 238 ? -8.070 -9.291 6.393 1.00 94.19 238 ASP A CA 1
ATOM 1917 C C . ASP A 1 238 ? -8.812 -8.123 7.046 1.00 94.19 238 ASP A C 1
ATOM 1919 O O . ASP A 1 238 ? -9.879 -7.699 6.593 1.00 94.19 238 ASP A O 1
ATOM 1923 N N . LEU A 1 239 ? -8.218 -7.568 8.103 1.00 95.38 239 LEU A N 1
ATOM 1924 C CA . LEU A 1 239 ? -8.636 -6.311 8.721 1.00 95.38 239 LEU A CA 1
ATOM 1925 C C . LEU A 1 239 ? -7.576 -5.250 8.421 1.00 95.38 239 LEU A C 1
ATOM 1927 O O . LEU A 1 239 ? -6.406 -5.421 8.760 1.00 95.38 239 LEU A O 1
ATOM 1931 N N . ILE A 1 240 ? -7.979 -4.153 7.784 1.00 95.44 240 ILE A N 1
ATOM 1932 C CA . ILE A 1 240 ? -7.040 -3.136 7.296 1.00 95.44 240 ILE A CA 1
ATOM 1933 C C . ILE A 1 240 ? -7.114 -1.910 8.195 1.00 95.44 240 ILE A C 1
ATOM 1935 O O . ILE A 1 240 ? -8.201 -1.395 8.470 1.00 95.44 240 ILE A O 1
ATOM 1939 N N . LEU A 1 241 ? -5.948 -1.431 8.619 1.00 95.81 241 LEU A N 1
ATOM 1940 C CA . LEU A 1 241 ? -5.794 -0.220 9.410 1.00 95.81 241 LEU A CA 1
ATOM 1941 C C . LEU A 1 241 ? -5.013 0.809 8.602 1.00 95.81 241 LEU A C 1
ATOM 1943 O O . LEU A 1 241 ? -3.831 0.621 8.321 1.00 95.81 241 LEU A O 1
ATOM 1947 N N . HIS A 1 242 ? -5.653 1.918 8.264 1.00 94.44 242 HIS A N 1
ATOM 1948 C CA . HIS A 1 242 ? -5.007 3.049 7.619 1.00 94.44 242 HIS A CA 1
ATOM 1949 C C . HIS A 1 242 ? -4.704 4.103 8.686 1.00 94.44 242 HIS A C 1
ATOM 1951 O O . HIS A 1 242 ? -5.596 4.793 9.179 1.00 94.44 242 HIS A O 1
ATOM 1957 N N . VAL A 1 243 ? -3.430 4.254 9.042 1.00 94.12 243 VAL A N 1
ATOM 1958 C CA . VAL A 1 243 ? -2.988 5.174 10.092 1.00 94.12 243 VAL A CA 1
ATOM 1959 C C . VAL A 1 243 ? -2.517 6.490 9.492 1.00 94.12 243 VAL A C 1
ATOM 1961 O O . VAL A 1 243 ? -1.573 6.525 8.702 1.00 94.12 243 VAL A O 1
ATOM 1964 N N . ARG A 1 244 ? -3.141 7.586 9.930 1.00 91.75 244 ARG A N 1
ATOM 1965 C CA . ARG A 1 244 ? -2.686 8.950 9.671 1.00 91.75 244 ARG A CA 1
ATOM 1966 C C . ARG A 1 244 ? -2.255 9.597 10.977 1.00 91.75 244 ARG A C 1
ATOM 1968 O O . ARG A 1 244 ? -3.048 9.687 11.908 1.00 91.75 244 ARG A O 1
ATOM 1975 N N . SER A 1 245 ? -1.023 10.087 11.028 1.00 89.06 245 SER A N 1
ATOM 1976 C CA . SER A 1 245 ? -0.492 10.858 12.154 1.00 89.06 245 SER A CA 1
ATOM 1977 C C . SER A 1 245 ? 0.193 12.115 11.631 1.00 89.06 245 SER A C 1
ATOM 1979 O O . SER A 1 245 ? 1.279 12.041 11.058 1.00 89.06 245 SER A O 1
ATOM 1981 N N . VAL A 1 246 ? -0.460 13.269 11.784 1.00 83.31 246 VAL A N 1
ATOM 1982 C CA . VAL A 1 246 ? 0.067 14.574 11.368 1.00 83.31 246 VAL A CA 1
ATOM 1983 C C . VAL A 1 246 ? 0.299 15.439 12.593 1.00 83.31 246 VAL A C 1
ATOM 1985 O O . VAL A 1 246 ? -0.660 15.960 13.168 1.00 83.31 246 VAL A O 1
ATOM 1988 N N . LYS A 1 247 ? 1.573 15.640 12.954 1.00 73.94 247 LYS A N 1
ATOM 1989 C CA . LYS A 1 247 ? 1.989 16.489 14.084 1.00 73.94 247 LYS A CA 1
ATOM 1990 C C . LYS A 1 247 ? 1.129 16.204 15.329 1.00 73.94 247 LYS A C 1
ATOM 1992 O O . LYS A 1 247 ? 0.372 17.087 15.758 1.00 73.94 247 LYS A O 1
ATOM 1997 N N . PRO A 1 248 ? 1.165 14.958 15.837 1.00 70.19 248 PRO A N 1
ATOM 1998 C CA . PRO A 1 248 ? 0.342 14.562 16.972 1.00 70.19 248 PRO A CA 1
ATOM 1999 C C . PRO A 1 248 ? 0.660 15.449 18.184 1.00 70.19 248 PRO A C 1
ATOM 2001 O O . PRO A 1 248 ? 1.787 15.917 18.338 1.00 70.19 248 PRO A O 1
ATOM 2004 N N . LYS A 1 249 ? -0.348 15.722 19.018 1.00 68.12 249 LYS A N 1
ATOM 2005 C CA . LYS A 1 249 ? -0.256 16.660 20.147 1.00 68.12 249 LYS A CA 1
ATOM 2006 C C . LYS A 1 249 ? -0.436 15.906 21.458 1.00 68.12 249 LYS A C 1
ATOM 2008 O O . LYS A 1 249 ? -1.580 15.617 21.770 1.00 68.12 249 LYS A O 1
ATOM 2013 N N . ASP A 1 250 ? 0.639 15.593 22.186 1.00 73.00 250 ASP A N 1
ATOM 2014 C CA . ASP A 1 250 ? 0.632 14.959 23.528 1.00 73.00 250 ASP A CA 1
ATOM 2015 C C . ASP A 1 250 ? -0.413 13.840 23.747 1.00 73.00 250 ASP A C 1
ATOM 2017 O O . ASP A 1 250 ? -0.865 13.574 24.861 1.00 73.00 250 ASP A O 1
ATOM 2021 N N . ASN A 1 251 ? -0.816 13.160 22.674 1.00 84.56 251 ASN A N 1
ATOM 2022 C CA . ASN A 1 251 ? -1.781 12.079 22.734 1.00 84.56 251 ASN A CA 1
ATOM 2023 C C . ASN A 1 251 ? -1.027 10.774 22.933 1.00 84.56 251 ASN A C 1
ATOM 2025 O O . ASN A 1 251 ? 0.078 10.582 22.412 1.00 84.56 251 ASN A O 1
ATOM 2029 N N . ARG A 1 252 ? -1.662 9.841 23.638 1.00 89.94 252 ARG A N 1
ATOM 2030 C CA . ARG A 1 252 ? -1.034 8.552 23.921 1.00 89.94 252 ARG A CA 1
ATOM 2031 C C . ARG A 1 252 ? -0.922 7.661 22.684 1.00 89.94 252 ARG A C 1
ATOM 2033 O O . ARG A 1 252 ? -0.041 6.809 22.633 1.00 89.94 252 ARG A O 1
ATOM 2040 N N . GLY A 1 253 ? -1.762 7.885 21.673 1.00 93.00 253 GLY A N 1
ATOM 2041 C CA . GLY A 1 253 ? -1.924 6.988 20.536 1.00 93.00 253 GLY A CA 1
ATOM 2042 C C . GLY A 1 253 ? -2.913 5.878 20.874 1.00 93.00 253 GLY A C 1
ATOM 2043 O O . GLY A 1 253 ? -3.797 6.040 21.714 1.00 93.00 253 GLY A O 1
ATOM 2044 N N . TRP A 1 254 ? -2.765 4.728 20.234 1.00 95.19 254 TRP A N 1
ATOM 2045 C CA . TRP A 1 254 ? -3.600 3.564 20.495 1.00 95.19 254 TRP A CA 1
ATOM 2046 C C . TRP A 1 254 ? -2.777 2.286 20.604 1.00 95.19 254 TRP A C 1
ATOM 2048 O O . TRP A 1 254 ? -1.698 2.162 20.018 1.00 95.19 254 TRP A O 1
ATOM 2058 N N . LYS A 1 255 ? -3.324 1.333 21.357 1.00 97.81 255 LYS A N 1
ATOM 2059 C CA . LYS A 1 255 ? -2.795 -0.016 21.550 1.00 97.81 255 LYS A CA 1
ATOM 2060 C C . LYS A 1 255 ? -3.954 -1.003 21.486 1.00 97.81 255 LYS A C 1
ATOM 2062 O O . LYS A 1 255 ? -4.982 -0.804 22.135 1.00 97.81 255 LYS A O 1
ATOM 2067 N N . ALA A 1 256 ? -3.777 -2.070 20.725 1.00 98.44 256 ALA A N 1
ATOM 2068 C CA . ALA A 1 256 ? -4.757 -3.123 20.544 1.00 98.44 256 ALA A CA 1
ATOM 2069 C C . ALA A 1 256 ? -4.072 -4.490 20.437 1.00 98.44 256 ALA A C 1
ATOM 2071 O O . ALA A 1 256 ? -2.896 -4.581 20.093 1.00 98.44 256 ALA A O 1
ATOM 2072 N N . ASN A 1 257 ? -4.812 -5.554 20.726 1.00 98.56 257 ASN A N 1
ATOM 2073 C CA . ASN A 1 257 ? -4.357 -6.924 20.537 1.00 98.56 257 ASN A CA 1
ATOM 2074 C C . ASN A 1 257 ? -5.016 -7.516 19.290 1.00 98.56 257 ASN A C 1
ATOM 2076 O O . ASN A 1 257 ? -6.245 -7.499 19.173 1.00 98.56 257 ASN A O 1
ATOM 2080 N N . PHE A 1 258 ? -4.201 -8.024 18.371 1.00 98.50 258 PHE A N 1
ATOM 2081 C CA . PHE A 1 258 ? -4.648 -8.725 17.177 1.00 98.50 258 PHE A CA 1
ATOM 2082 C C . PHE A 1 258 ? -4.753 -10.223 17.462 1.00 98.50 258 PHE A C 1
ATOM 2084 O O . PHE A 1 258 ? -3.796 -10.847 17.910 1.00 98.50 258 PHE A O 1
ATOM 2091 N N . THR A 1 259 ? -5.903 -10.818 17.169 1.00 98.25 259 THR A N 1
ATOM 2092 C CA . THR A 1 259 ? -6.133 -12.265 17.204 1.00 98.25 259 THR A CA 1
ATOM 2093 C C . THR A 1 259 ? -6.880 -12.715 15.950 1.00 98.25 259 THR A C 1
ATOM 2095 O O . THR A 1 259 ? -7.312 -11.904 15.130 1.00 98.25 259 THR A O 1
ATOM 2098 N N . ILE A 1 260 ? -7.034 -14.027 15.788 1.00 97.62 260 ILE A N 1
ATOM 2099 C CA . ILE A 1 260 ? -7.816 -14.622 14.703 1.00 97.62 260 ILE A CA 1
ATOM 2100 C C . ILE A 1 260 ? -8.888 -15.534 15.287 1.00 97.62 260 ILE A C 1
ATOM 2102 O O . ILE A 1 260 ? -8.659 -16.220 16.283 1.00 97.62 260 ILE A O 1
ATOM 2106 N N . GLU A 1 261 ? -10.049 -15.584 14.646 1.00 96.25 261 GLU A N 1
ATOM 2107 C CA . GLU A 1 261 ? -11.101 -16.545 14.981 1.00 96.25 261 GLU A CA 1
ATOM 2108 C C . GLU A 1 261 ? -11.695 -17.160 13.713 1.00 96.25 261 GLU A C 1
ATOM 2110 O O . GLU A 1 261 ? -11.622 -16.575 12.632 1.00 96.25 261 GLU A O 1
ATOM 2115 N N . ALA A 1 262 ? -12.285 -18.350 13.831 1.00 95.56 262 ALA A N 1
ATOM 2116 C CA . ALA A 1 262 ? -12.985 -18.977 12.716 1.00 95.56 262 ALA A CA 1
ATOM 2117 C C . ALA A 1 262 ? -14.202 -18.138 12.297 1.00 95.56 262 ALA A C 1
ATOM 2119 O O . ALA A 1 262 ? -14.967 -17.666 13.145 1.00 95.56 262 ALA A O 1
ATOM 2120 N N . ILE A 1 263 ? -14.417 -18.000 10.988 1.00 91.88 263 ILE A N 1
ATOM 2121 C CA . ILE A 1 263 ? -15.666 -17.454 10.461 1.00 91.88 263 ILE A CA 1
ATOM 2122 C C . ILE A 1 263 ? -16.715 -18.555 10.619 1.00 91.88 263 ILE A C 1
ATOM 2124 O O . ILE A 1 263 ? -16.673 -19.576 9.935 1.00 91.88 263 ILE A O 1
ATOM 2128 N N . LYS A 1 264 ? -17.634 -18.380 11.572 1.00 79.62 264 LYS A N 1
ATOM 2129 C CA . LYS A 1 264 ? -18.777 -19.283 11.741 1.00 79.62 264 LYS A CA 1
ATOM 2130 C C . LYS A 1 264 ? -19.749 -19.057 10.582 1.00 79.62 264 LYS A C 1
ATOM 2132 O O . LYS A 1 264 ? -20.646 -18.226 10.694 1.00 79.62 264 LYS A O 1
ATOM 2137 N N . ASN A 1 265 ? -19.546 -19.758 9.474 1.00 67.06 265 ASN A N 1
ATOM 2138 C CA . ASN A 1 265 ? -20.567 -19.865 8.438 1.00 67.06 265 ASN A CA 1
ATOM 2139 C C . ASN A 1 265 ? -21.651 -20.841 8.917 1.00 67.06 265 ASN A C 1
ATOM 2141 O O . ASN A 1 265 ? -21.331 -21.862 9.527 1.00 67.06 265 ASN A O 1
ATOM 2145 N N . TRP A 1 266 ? -22.907 -20.443 8.714 1.00 48.19 266 TRP A N 1
ATOM 2146 C CA . TRP A 1 266 ? -24.121 -21.196 9.030 1.00 48.19 266 TRP A CA 1
ATOM 2147 C C . TRP A 1 266 ? -24.318 -22.330 8.026 1.00 48.19 266 TRP A C 1
ATOM 2149 O O . TRP A 1 266 ? -23.945 -22.123 6.847 1.00 48.19 266 TRP A O 1
#

Organism: Hyalella azteca (NCBI:txid294128)

InterPro domains:
  IPR000742 EGF-like domain [PS00022] (116-127)
  IPR000859 CUB domain [PF00431] (148-258)
  IPR000859 CUB domain [PS01180] (145-261)
  IPR000859 CUB domain [SM00042] (145-261)
  IPR001506 Peptidase M12A [PF01400] (4-85)
  IPR001506 Peptidase M12A [PS51864] (1-89)
  IPR024079 Metallopeptidase, catalytic domain superfamily [G3DSA:3.40.390.10] (2-91)
  IPR035914 Spermadhesin, CUB domain superfamily [G3DSA:2.60.120.290] (146-262)
  IPR035914 Spermadhesin, CUB domain superfamily [SSF49854] (149-260)

Sequence (266 aa):
MLSRDDYLVVIGDNFPNKTIRQNYQKRPTINFDVPYDYSSVLQYYDVFSDTNPRYMLTKDVRFQYQMGSSDGHLSFMNLKLVNRILSCDKLNLKNCGKDNKDPCLNQGYLGASCKCVCPPGTKGDNCETLEMSYNDALIKMKSPETQDITEPNTVVKTIGYPKAEENTWRLYTLVLKADKCKRAVLTFEDFQLSRRSTNGRCMRDALEIRTKFFKGDYDNFCGEDIKKGQVFKSEENDLILHVRSVKPKDNRGWKANFTIEAIKNW

Secondary structure (DSSP, 8-state):
-TTTTTTEEE-GGG-SSHHHHHTT-------TTPPP-TT-TTPPPS-SSTTSPPSEEESSGGGGGGSS---SSPPHHHHHHHHHHTTHHHHHHHHTT-TT-----TT-EE-TTSSEEPPTTEESTTS-EE-S-HHHHHHHHH-TT-EEE-STTEEEE-TTTTS--TT-EEEEEEEE---TTEEEEEEEEEEE-SPPPTTS---SEEEEEESSTT-S--EEE-TT-SPTT-EEE-SSS-EEEEEEEES--S--EEEEEEEEEE----

Radius of gyration: 21.32 Å; chains: 1; bounding box: 48×42×59 Å

pLDDT: mean 88.99, std 9.71, range [43.03, 98.62]